Protein AF-A0AAW0ENS8-F1 (afdb_monomer_lite)

Organism: NCBI:txid1808958

Secondary structure (DSSP, 8-state):
----PPP-------PPP------------PPPPS-SEE-TT-TT-B---HHHHTT--GGGS-TTB--EEEETTSS-HHHHHHHHHHHHHHHHTPPPBS--TTS-EEEEEEEEEEHHHHHHHHHHS--TT-PSSPP--SS-HHHHHHHHHHHHHHHHHHSTTSPBPSEEEEEEEEEEEEEEEE---TTT-EEEEEEEEEES-EEEEEE-TTSTT-EEEEEE-TT-EEEEEHHHHHT-EEEES-SSS-HHHHHHHTT----TTPEEEETTEEEEEE---EEEEEEEEPPHHHHHHHHHHHT--

Structure (mmCIF, N/CA/C/O backbone):
data_AF-A0AAW0ENS8-F1
#
_entry.id   AF-A0AAW0ENS8-F1
#
loop_
_atom_site.group_PDB
_atom_site.id
_atom_site.type_symbol
_atom_site.label_atom_id
_atom_site.label_alt_id
_atom_site.label_comp_id
_atom_site.label_asym_id
_atom_site.label_entity_id
_atom_site.label_seq_id
_atom_site.pdbx_PDB_ins_code
_atom_site.Cartn_x
_atom_site.Cartn_y
_atom_site.Cartn_z
_atom_site.occupancy
_atom_site.B_iso_or_equiv
_atom_site.auth_seq_id
_atom_site.auth_comp_id
_atom_site.auth_asym_id
_atom_site.auth_atom_id
_atom_site.pdbx_PDB_model_num
ATOM 1 N N . MET A 1 1 ? 1.071 -83.004 -35.271 1.00 40.97 1 MET A N 1
ATOM 2 C CA . MET A 1 1 ? 1.654 -81.752 -34.745 1.00 40.97 1 MET A CA 1
ATOM 3 C C . MET A 1 1 ? 0.804 -80.582 -35.218 1.00 40.97 1 MET A C 1
ATOM 5 O O . MET A 1 1 ? 0.681 -80.384 -36.413 1.00 40.97 1 MET A O 1
ATOM 9 N N . ARG A 1 2 ? 0.169 -79.923 -34.240 1.00 38.38 2 ARG A N 1
ATOM 10 C CA . ARG A 1 2 ? -0.423 -78.570 -34.176 1.00 38.38 2 ARG A CA 1
ATOM 11 C C . ARG A 1 2 ? -1.115 -77.963 -35.410 1.00 38.38 2 ARG A C 1
ATOM 13 O O . ARG A 1 2 ? -0.481 -77.456 -36.325 1.00 38.38 2 ARG A O 1
ATOM 20 N N . ALA A 1 3 ? -2.440 -77.890 -35.281 1.00 36.16 3 ALA A N 1
ATOM 21 C CA . ALA A 1 3 ? -3.321 -76.914 -35.907 1.00 36.16 3 ALA A CA 1
ATOM 22 C C . ALA A 1 3 ? -3.112 -75.502 -35.322 1.00 36.16 3 ALA A C 1
ATOM 24 O O . ALA A 1 3 ? -2.862 -75.361 -34.124 1.00 36.16 3 ALA A O 1
ATOM 25 N N . LEU A 1 4 ? -3.291 -74.476 -36.156 1.00 40.16 4 LEU A N 1
ATOM 26 C CA . LEU A 1 4 ? -3.505 -73.079 -35.765 1.00 40.16 4 LEU A CA 1
ATOM 27 C C . LEU A 1 4 ? -4.509 -72.450 -36.748 1.00 40.16 4 LEU A C 1
ATOM 29 O O . LEU A 1 4 ? -4.218 -72.409 -37.945 1.00 40.16 4 LEU A O 1
ATOM 33 N N . PRO A 1 5 ? -5.665 -71.943 -36.286 1.00 45.84 5 PRO A N 1
ATOM 34 C CA . PRO A 1 5 ? -6.522 -71.070 -37.072 1.00 45.84 5 PRO A CA 1
ATOM 35 C C . PRO A 1 5 ? -6.198 -69.588 -36.823 1.00 45.84 5 PRO A C 1
ATOM 37 O O . PRO A 1 5 ? -5.863 -69.171 -35.715 1.00 45.84 5 PRO A O 1
ATOM 40 N N . ARG A 1 6 ? -6.329 -68.794 -37.892 1.00 37.34 6 ARG A N 1
ATOM 41 C CA . ARG A 1 6 ? -6.254 -67.325 -37.922 1.00 37.34 6 ARG A CA 1
ATOM 42 C C . ARG A 1 6 ? -7.289 -66.703 -36.971 1.00 37.34 6 ARG A C 1
ATOM 44 O O . ARG A 1 6 ? -8.486 -66.837 -37.206 1.00 37.34 6 ARG A O 1
ATOM 51 N N . LEU A 1 7 ? -6.821 -65.964 -35.964 1.00 37.59 7 LEU A N 1
ATOM 52 C CA . LEU A 1 7 ? -7.627 -65.015 -35.193 1.00 37.59 7 LEU A CA 1
ATOM 53 C C . LEU A 1 7 ? -7.590 -63.642 -35.889 1.00 37.59 7 LEU A C 1
ATOM 55 O O . LEU A 1 7 ? -6.518 -63.061 -36.056 1.00 37.59 7 LEU A O 1
ATOM 59 N N . LEU A 1 8 ? -8.755 -63.124 -36.281 1.00 36.84 8 LEU A N 1
ATOM 60 C CA . LEU A 1 8 ? -8.950 -61.711 -36.612 1.00 36.84 8 LEU A CA 1
ATOM 61 C C . LEU A 1 8 ? -9.011 -60.912 -35.302 1.00 36.84 8 LEU A C 1
ATOM 63 O O . LEU A 1 8 ? -9.965 -61.052 -34.539 1.00 36.84 8 LEU A O 1
ATOM 67 N N . LEU A 1 9 ? -8.005 -60.074 -35.040 1.00 37.03 9 LEU A N 1
ATOM 68 C CA . LEU A 1 9 ? -8.080 -59.056 -33.993 1.00 37.03 9 LEU A CA 1
ATOM 69 C C . LEU A 1 9 ? -8.832 -57.828 -34.521 1.00 37.03 9 LEU A C 1
ATOM 71 O O . LEU A 1 9 ? -8.349 -57.106 -35.389 1.00 37.03 9 LEU A O 1
ATOM 75 N N . SER A 1 10 ? -10.012 -57.602 -33.948 1.00 34.44 10 SER A N 1
ATOM 76 C CA . SER A 1 10 ? -10.709 -56.318 -33.923 1.00 34.44 10 SER A CA 1
ATOM 77 C C . SER A 1 10 ? -9.976 -55.387 -32.953 1.00 34.44 10 SER A C 1
ATOM 79 O O . SER A 1 10 ? -9.932 -55.640 -31.749 1.00 34.44 10 SER A O 1
ATOM 81 N N . THR A 1 11 ? -9.371 -54.318 -33.466 1.00 37.16 11 THR A N 1
ATOM 82 C CA . THR A 1 11 ? -8.815 -53.233 -32.655 1.00 37.16 11 THR A CA 1
ATOM 83 C C . THR A 1 11 ? -9.912 -52.210 -32.364 1.00 37.16 11 THR A C 1
ATOM 85 O O . THR A 1 11 ? -10.339 -51.447 -33.226 1.00 37.16 11 THR A O 1
ATOM 88 N N . GLN A 1 12 ? -10.384 -52.197 -31.117 1.00 34.81 12 GLN A N 1
ATOM 89 C CA . GLN A 1 12 ? -11.202 -51.114 -30.578 1.00 34.81 12 GLN A CA 1
ATOM 90 C C . GLN A 1 12 ? -10.326 -49.868 -30.370 1.00 34.81 12 GLN A C 1
ATOM 92 O O . GLN A 1 12 ? -9.439 -49.857 -29.517 1.00 34.81 12 GLN A O 1
ATOM 97 N N . HIS A 1 13 ? -10.593 -48.798 -31.118 1.00 33.22 13 HIS A N 1
ATOM 98 C CA . HIS A 1 13 ? -10.150 -47.446 -30.779 1.00 33.22 13 HIS A CA 1
ATOM 99 C C . HIS A 1 13 ? -11.155 -46.818 -29.803 1.00 33.22 13 HIS A C 1
ATOM 101 O O . HIS A 1 13 ? -12.246 -46.410 -30.194 1.00 33.22 13 HIS A O 1
ATOM 107 N N . ARG A 1 14 ? -10.786 -46.733 -28.519 1.00 34.34 14 ARG A N 1
ATOM 108 C CA . ARG A 1 14 ? -11.413 -45.825 -27.547 1.00 34.34 14 ARG A CA 1
ATOM 109 C C . ARG A 1 14 ? -10.702 -44.473 -27.629 1.00 34.34 14 ARG A C 1
ATOM 111 O O . ARG A 1 14 ? -9.598 -44.334 -27.112 1.00 34.34 14 ARG A O 1
ATOM 118 N N . GLY A 1 15 ? -11.326 -43.497 -28.284 1.00 32.50 15 GLY A N 1
ATOM 119 C CA . GLY A 1 15 ? -10.975 -42.083 -28.127 1.00 32.50 15 GLY A CA 1
ATOM 120 C C . GLY A 1 15 ? -11.568 -41.524 -26.824 1.00 32.50 15 GLY A C 1
ATOM 121 O O . GLY A 1 15 ? -12.624 -42.000 -26.397 1.00 32.50 15 GLY A O 1
ATOM 122 N N . PRO A 1 16 ? -10.922 -40.549 -26.159 1.00 35.59 16 PRO A N 1
ATOM 123 C CA . PRO A 1 16 ? -11.484 -39.922 -24.972 1.00 35.59 16 PRO A CA 1
ATOM 124 C C . PRO A 1 16 ? -12.584 -38.929 -25.369 1.00 35.59 16 PRO A C 1
ATOM 126 O O . PRO A 1 16 ? -12.395 -38.068 -26.227 1.00 35.59 16 PRO A O 1
ATOM 129 N N . ALA A 1 17 ? -13.745 -39.068 -24.731 1.00 32.84 17 ALA A N 1
ATOM 130 C CA . ALA A 1 17 ? -14.869 -38.155 -24.855 1.00 32.84 17 ALA A CA 1
ATOM 131 C C . ALA A 1 17 ? -14.531 -36.812 -24.187 1.00 32.84 17 ALA A C 1
ATOM 133 O O . ALA A 1 17 ? -14.305 -36.747 -22.979 1.00 32.84 17 ALA A O 1
ATOM 134 N N . ALA A 1 18 ? -14.507 -35.744 -24.982 1.00 31.62 18 ALA A N 1
ATOM 135 C CA . ALA A 1 18 ? -14.444 -34.375 -24.495 1.00 31.62 18 ALA A CA 1
ATOM 136 C C . ALA A 1 18 ? -15.814 -33.988 -23.917 1.00 31.62 18 ALA A C 1
ATOM 138 O O . ALA A 1 18 ? -16.780 -33.791 -24.652 1.00 31.62 18 ALA A O 1
ATOM 139 N N . ALA A 1 19 ? -15.903 -33.907 -22.591 1.00 33.12 19 ALA A N 1
ATOM 140 C CA . ALA A 1 19 ? -17.040 -33.318 -21.901 1.00 33.12 19 ALA A CA 1
ATOM 141 C C . ALA A 1 19 ? -16.857 -31.794 -21.865 1.00 33.12 19 ALA A C 1
ATOM 143 O O . ALA A 1 19 ? -16.129 -31.253 -21.035 1.00 33.12 19 ALA A O 1
ATOM 144 N N . THR A 1 20 ? -17.505 -31.097 -22.794 1.00 31.09 20 THR A N 1
ATOM 145 C CA . THR A 1 20 ? -17.651 -29.638 -22.787 1.00 31.09 20 THR A CA 1
ATOM 146 C C . THR A 1 20 ? -18.602 -29.236 -21.660 1.00 31.09 20 THR A C 1
ATOM 148 O O . THR A 1 20 ? -19.819 -29.231 -21.827 1.00 31.09 20 THR A O 1
ATOM 151 N N . ALA A 1 21 ? -18.047 -28.916 -20.491 1.00 32.56 21 ALA A N 1
ATOM 152 C CA . ALA A 1 21 ? -18.776 -28.256 -19.417 1.00 32.56 21 ALA A CA 1
ATOM 153 C C . ALA A 1 21 ? -18.889 -26.760 -19.741 1.00 32.56 21 ALA A C 1
ATOM 155 O O . ALA A 1 21 ? -17.929 -25.998 -19.629 1.00 32.56 21 ALA A O 1
ATOM 156 N N . THR A 1 22 ? -20.070 -26.345 -20.185 1.00 31.39 22 THR A N 1
ATOM 157 C CA . THR A 1 22 ? -20.433 -24.944 -20.397 1.00 31.39 22 THR A CA 1
ATOM 158 C C . THR A 1 22 ? -20.660 -24.295 -19.030 1.00 31.39 22 THR A C 1
ATOM 160 O O . THR A 1 22 ? -21.750 -24.360 -18.469 1.00 31.39 22 THR A O 1
ATOM 163 N N . ALA A 1 23 ? -19.614 -23.705 -18.452 1.00 31.28 23 ALA A N 1
ATOM 164 C CA . ALA A 1 23 ? -19.742 -22.877 -17.259 1.00 31.28 23 ALA A CA 1
ATOM 165 C C . ALA A 1 23 ? -20.267 -21.494 -17.671 1.00 31.28 23 ALA A C 1
ATOM 167 O O . ALA A 1 23 ? -19.518 -20.629 -18.123 1.00 31.28 23 ALA A O 1
ATOM 168 N N . THR A 1 24 ? -21.574 -21.286 -17.536 1.00 29.62 24 THR A N 1
ATOM 169 C CA . THR A 1 24 ? -22.184 -19.955 -17.562 1.00 29.62 24 THR A CA 1
ATOM 170 C C . THR A 1 24 ? -21.714 -19.176 -16.336 1.00 29.62 24 THR A C 1
ATOM 172 O O . THR A 1 24 ? -22.259 -19.326 -15.244 1.00 29.62 24 THR A O 1
ATOM 175 N N . ALA A 1 25 ? -20.674 -18.363 -16.512 1.00 31.80 25 ALA A N 1
ATOM 176 C CA . ALA A 1 25 ? -20.250 -17.376 -15.533 1.00 31.80 25 ALA A CA 1
ATOM 177 C C . ALA A 1 25 ? -21.250 -16.212 -15.538 1.00 31.80 25 ALA A C 1
ATOM 179 O O . ALA A 1 25 ? -21.204 -15.331 -16.394 1.00 31.80 25 ALA A O 1
ATOM 180 N N . THR A 1 26 ? -22.175 -16.209 -14.583 1.00 29.62 26 THR A N 1
ATOM 181 C CA . THR A 1 26 ? -22.978 -15.029 -14.262 1.00 29.62 26 THR A CA 1
ATOM 182 C C . THR A 1 26 ? -22.041 -13.988 -13.652 1.00 29.62 26 THR A C 1
ATOM 184 O O . THR A 1 26 ? -21.631 -14.094 -12.495 1.00 29.62 26 THR A O 1
ATOM 187 N N . ALA A 1 27 ? -21.637 -13.006 -14.457 1.00 34.81 27 ALA A N 1
ATOM 188 C CA . ALA A 1 27 ? -20.873 -11.859 -13.995 1.00 34.81 27 ALA A CA 1
ATOM 189 C C . ALA A 1 27 ? -21.746 -11.051 -13.025 1.00 34.81 27 ALA A C 1
ATOM 191 O O . ALA A 1 27 ? -22.725 -10.426 -13.427 1.00 34.81 27 ALA A O 1
ATOM 192 N N . ALA A 1 28 ? -21.408 -11.087 -11.736 1.00 38.19 28 ALA A N 1
ATOM 193 C CA . ALA A 1 28 ? -21.955 -10.151 -10.769 1.00 38.19 28 ALA A CA 1
ATOM 194 C C . ALA A 1 28 ? -21.437 -8.752 -11.133 1.00 38.19 28 ALA A C 1
ATOM 196 O O . ALA A 1 28 ? -20.275 -8.425 -10.897 1.00 38.19 28 ALA A O 1
ATOM 197 N N . THR A 1 29 ? -22.294 -7.943 -11.751 1.00 42.56 29 THR A N 1
ATOM 198 C CA . THR A 1 29 ? -22.069 -6.522 -12.033 1.00 42.56 29 THR A CA 1
ATOM 199 C C . THR A 1 29 ? -22.148 -5.726 -10.732 1.00 42.56 29 THR A C 1
ATOM 201 O O . THR A 1 29 ? -23.141 -5.057 -10.456 1.00 42.56 29 THR A O 1
ATOM 204 N N . GLY A 1 30 ? -21.122 -5.842 -9.890 1.00 49.16 30 GLY A N 1
ATOM 205 C CA . GLY A 1 30 ? -20.892 -4.901 -8.799 1.00 49.16 30 GLY A CA 1
ATOM 206 C C . GLY A 1 30 ? -20.217 -3.654 -9.361 1.00 49.16 30 GLY A C 1
ATOM 207 O O . GLY A 1 30 ? -19.157 -3.760 -9.971 1.00 49.16 30 GLY A O 1
ATOM 208 N N . ALA A 1 31 ? -20.820 -2.479 -9.189 1.00 58.06 31 ALA A N 1
ATOM 209 C CA . ALA A 1 31 ? -20.127 -1.224 -9.465 1.00 58.06 31 ALA A CA 1
ATOM 210 C C . ALA A 1 31 ? -18.970 -1.043 -8.464 1.00 58.06 31 ALA A C 1
ATOM 212 O O . ALA A 1 31 ? -19.084 -1.448 -7.305 1.00 58.06 31 ALA A O 1
ATOM 213 N N . SER A 1 32 ? -17.860 -0.440 -8.897 1.00 60.72 32 SER A N 1
ATOM 214 C CA . SER A 1 32 ? -16.794 -0.032 -7.973 1.00 60.72 32 SER A CA 1
ATOM 215 C C . SER A 1 32 ? -17.354 0.935 -6.918 1.00 60.72 32 SER A C 1
ATOM 217 O O . SER A 1 32 ? -18.160 1.803 -7.268 1.00 60.72 32 SER A O 1
ATOM 219 N N . PRO A 1 33 ? -16.967 0.803 -5.636 1.00 61.56 33 PRO A N 1
ATOM 220 C CA . PRO A 1 33 ? -17.513 1.647 -4.579 1.00 61.56 33 PRO A CA 1
ATOM 221 C C . PRO A 1 33 ? -17.106 3.117 -4.771 1.00 61.56 33 PRO A C 1
ATOM 223 O O . PRO A 1 33 ? -15.987 3.409 -5.187 1.00 61.56 33 PRO A O 1
ATOM 226 N N . LEU A 1 34 ? -18.025 4.042 -4.457 1.00 67.19 34 LEU A N 1
ATOM 227 C CA . LEU A 1 34 ? -17.828 5.495 -4.612 1.00 67.19 34 LEU A CA 1
ATOM 228 C C . LEU A 1 34 ? -16.724 6.049 -3.694 1.00 67.19 34 LEU A C 1
ATOM 230 O O . LEU A 1 34 ? -16.043 7.002 -4.058 1.00 67.19 34 LEU A O 1
ATOM 234 N N . SER A 1 35 ? -16.548 5.440 -2.517 1.00 87.06 35 SER A N 1
ATOM 235 C CA . SER A 1 35 ? -15.427 5.673 -1.604 1.00 87.06 35 SER A CA 1
ATOM 236 C C . SER A 1 35 ? -14.657 4.370 -1.429 1.00 87.06 35 SER A C 1
ATOM 238 O O . SER A 1 35 ? -15.260 3.324 -1.196 1.00 87.06 35 SER A O 1
ATOM 240 N N . LEU A 1 36 ? -13.328 4.433 -1.495 1.00 95.56 36 LEU A N 1
ATOM 241 C CA . LEU A 1 36 ? -12.453 3.297 -1.191 1.00 95.56 36 LEU A CA 1
ATOM 242 C C . LEU A 1 36 ? -12.048 3.242 0.294 1.00 95.56 36 LEU A C 1
ATOM 244 O O . LEU A 1 36 ? -11.186 2.451 0.668 1.00 95.56 36 LEU A O 1
ATOM 248 N N . LEU A 1 37 ? -12.671 4.055 1.150 1.00 96.62 37 LEU A N 1
ATOM 249 C CA . LEU A 1 37 ? -12.531 3.997 2.603 1.00 96.62 37 LEU A CA 1
ATOM 250 C C . LEU A 1 37 ? -13.915 3.936 3.261 1.00 96.62 37 LEU A C 1
ATOM 252 O O . LEU A 1 37 ? -14.793 4.743 2.945 1.00 96.62 37 LEU A O 1
ATOM 256 N N . SER A 1 38 ? -14.104 2.980 4.169 1.00 97.06 38 SER A N 1
ATOM 257 C CA . SER A 1 38 ? -15.327 2.803 4.949 1.00 97.06 38 SER A CA 1
ATOM 258 C C . SER A 1 38 ? -15.072 3.069 6.428 1.00 97.06 38 SER A C 1
ATOM 260 O O . SER A 1 38 ? -14.291 2.379 7.083 1.00 97.06 38 SER A O 1
ATOM 262 N N . MET A 1 39 ? -15.810 4.047 6.953 1.00 96.69 39 MET A N 1
ATOM 263 C CA . MET A 1 39 ? -15.902 4.363 8.382 1.00 96.69 39 MET A CA 1
ATOM 264 C C . MET A 1 39 ? -17.074 3.639 9.065 1.00 96.69 39 MET A C 1
ATOM 266 O O . MET A 1 39 ? -17.337 3.875 10.240 1.00 96.69 39 MET A O 1
ATOM 270 N N . ARG A 1 40 ? -17.802 2.759 8.353 1.00 95.56 40 ARG A N 1
ATOM 271 C CA . ARG A 1 40 ? -19.025 2.103 8.859 1.00 95.56 40 ARG A CA 1
ATOM 272 C C . ARG A 1 40 ? -18.794 1.371 10.181 1.00 95.56 40 ARG A C 1
ATOM 274 O O . ARG A 1 40 ? -19.673 1.358 11.037 1.00 95.56 40 ARG A O 1
ATOM 281 N N . GLY A 1 41 ? -17.628 0.748 10.325 1.00 95.88 41 GLY A N 1
ATOM 282 C CA . GLY A 1 41 ? -17.236 0.004 11.516 1.00 95.88 41 GLY A CA 1
ATOM 283 C C . GLY A 1 41 ? -16.598 0.845 12.622 1.00 95.88 41 GLY A C 1
ATOM 284 O O . GLY A 1 41 ? -16.184 0.251 13.609 1.00 95.88 41 GLY A O 1
ATOM 285 N N . ALA A 1 42 ? -16.482 2.170 12.476 1.00 97.06 42 ALA A N 1
ATOM 286 C CA . ALA A 1 42 ? -15.753 3.030 13.412 1.00 97.06 42 ALA A CA 1
ATOM 287 C C . ALA A 1 42 ? -16.483 4.361 13.701 1.00 97.06 42 ALA A C 1
ATOM 289 O O . ALA A 1 42 ? -15.992 5.431 13.329 1.00 97.06 42 ALA A O 1
ATOM 290 N N . PRO A 1 43 ? -17.673 4.323 14.335 1.00 97.19 43 PRO A N 1
ATOM 291 C CA . PRO A 1 43 ? -18.496 5.509 14.581 1.00 97.19 43 PRO A CA 1
ATOM 292 C C . PRO A 1 43 ? -17.864 6.541 15.529 1.00 97.19 43 PRO A C 1
ATOM 294 O O . PRO A 1 43 ? -18.272 7.701 15.502 1.00 97.19 43 PRO A O 1
ATOM 297 N N . SER A 1 44 ? -16.890 6.157 16.361 1.00 97.56 44 SER A N 1
ATOM 298 C CA . SER A 1 44 ? -16.200 7.089 17.268 1.00 97.56 44 SER A CA 1
ATOM 299 C C . SER A 1 44 ? -15.040 7.824 16.591 1.00 97.56 44 SER A C 1
ATOM 301 O O . SER A 1 44 ? -14.453 8.752 17.162 1.00 97.56 44 SER A O 1
ATOM 303 N N . CYS A 1 45 ? -14.694 7.408 15.375 1.00 97.31 45 CYS A N 1
ATOM 304 C CA . CYS A 1 45 ? -13.530 7.867 14.642 1.00 97.31 45 CYS A CA 1
ATOM 305 C C . CYS A 1 45 ? -13.920 8.788 13.486 1.00 97.31 45 CYS A C 1
ATOM 307 O O . CYS A 1 45 ? -15.017 8.721 12.936 1.00 97.31 45 CYS A O 1
ATOM 309 N N . VAL A 1 46 ? -12.992 9.660 13.098 1.00 96.88 46 VAL A N 1
ATOM 310 C CA . VAL A 1 46 ? -13.198 10.637 12.025 1.00 96.88 46 VAL A CA 1
ATOM 311 C C . VAL A 1 46 ? -12.042 10.541 11.044 1.00 96.88 46 VAL A C 1
ATOM 313 O O . VAL A 1 46 ? -10.882 10.568 11.448 1.00 96.88 46 VAL A O 1
ATOM 316 N N . GLN A 1 47 ? -12.347 10.466 9.751 1.00 97.06 47 GLN A N 1
ATOM 317 C CA . GLN A 1 47 ? -11.350 10.687 8.710 1.00 97.06 47 GLN A CA 1
ATOM 318 C C . GLN A 1 47 ? -11.263 12.199 8.436 1.00 97.06 47 GLN A C 1
ATOM 320 O O . GLN A 1 47 ? -12.223 12.766 7.910 1.00 97.06 47 GLN A O 1
ATOM 325 N N . PRO A 1 48 ? -10.162 12.881 8.797 1.00 97.12 48 PRO A N 1
ATOM 326 C CA . PRO A 1 48 ? -9.990 14.288 8.457 1.00 97.12 48 PRO A CA 1
ATOM 327 C C . PRO A 1 48 ? -9.666 14.451 6.961 1.00 97.12 48 PRO A C 1
ATOM 329 O O . PRO A 1 48 ? -9.031 13.557 6.383 1.00 97.12 48 PRO A O 1
ATOM 332 N N . PRO A 1 49 ? -10.005 15.598 6.339 1.00 96.38 49 PRO A N 1
ATOM 333 C CA . PRO A 1 49 ? -9.465 15.974 5.033 1.00 96.38 49 PRO A CA 1
ATOM 334 C C . PRO A 1 49 ? -7.933 15.862 5.004 1.00 96.38 49 PRO A C 1
ATOM 336 O O . PRO A 1 49 ? -7.259 16.045 6.023 1.00 96.38 49 PRO A O 1
ATOM 339 N N . ALA A 1 50 ? -7.360 15.525 3.848 1.00 95.81 50 ALA A N 1
ATOM 340 C CA . ALA A 1 50 ? -5.923 15.269 3.743 1.00 95.81 50 ALA A CA 1
ATOM 341 C C . ALA A 1 50 ? -5.098 16.526 4.063 1.00 95.81 50 ALA A C 1
ATOM 343 O O . ALA A 1 50 ? -4.105 16.452 4.784 1.00 95.81 50 ALA A O 1
ATOM 344 N N . GLU A 1 51 ? -5.541 17.687 3.590 1.00 95.75 51 GLU A N 1
ATOM 345 C CA . GLU A 1 51 ? -4.943 19.000 3.833 1.00 95.75 51 GLU A CA 1
ATOM 346 C C . GLU A 1 51 ? -4.850 19.365 5.323 1.00 95.75 51 GLU A C 1
ATOM 348 O O . GLU A 1 51 ? -3.906 20.043 5.737 1.00 95.75 51 GLU A O 1
ATOM 353 N N . ASP A 1 52 ? -5.774 18.858 6.141 1.00 96.19 52 ASP A N 1
ATOM 354 C CA . ASP A 1 52 ? -5.793 19.098 7.582 1.00 96.19 52 ASP A CA 1
ATOM 355 C C . ASP A 1 52 ? -4.817 18.188 8.333 1.00 96.19 52 ASP A C 1
ATOM 357 O O . ASP A 1 52 ? -4.325 18.557 9.403 1.00 96.19 52 ASP A O 1
ATOM 361 N N . ALA A 1 53 ? -4.506 17.015 7.775 1.00 95.56 53 ALA A N 1
ATOM 362 C CA . ALA A 1 53 ? -3.611 16.026 8.369 1.00 95.56 53 ALA A CA 1
ATOM 363 C C . ALA A 1 53 ? -2.150 16.169 7.909 1.00 95.56 53 ALA A C 1
ATOM 365 O O . ALA A 1 53 ? -1.223 15.918 8.688 1.00 95.56 53 ALA A O 1
ATOM 366 N N . ILE A 1 54 ? -1.922 16.558 6.652 1.00 96.81 54 ILE A N 1
ATOM 367 C CA . ILE A 1 54 ? -0.588 16.589 6.045 1.00 96.81 54 ILE A CA 1
ATOM 368 C C . ILE A 1 54 ? 0.333 17.562 6.795 1.00 96.81 54 ILE A C 1
ATOM 370 O O . ILE A 1 54 ? 0.019 18.724 7.052 1.00 96.81 54 ILE A O 1
ATOM 374 N N . GLY A 1 55 ? 1.522 17.069 7.152 1.00 92.88 55 GLY A N 1
ATOM 375 C CA . GLY A 1 55 ? 2.567 17.858 7.810 1.00 92.88 55 GLY A CA 1
ATOM 376 C C . GLY A 1 55 ? 2.288 18.233 9.271 1.00 92.88 55 GLY A C 1
ATOM 377 O O . GLY A 1 55 ? 3.099 18.957 9.859 1.00 92.88 55 GLY A O 1
ATOM 378 N N . LYS A 1 56 ? 1.185 17.757 9.866 1.00 93.69 56 LYS A N 1
ATOM 379 C CA . LYS A 1 56 ? 0.899 17.934 11.294 1.00 93.69 56 LYS A CA 1
ATOM 380 C C . LYS A 1 56 ? 1.724 16.971 12.144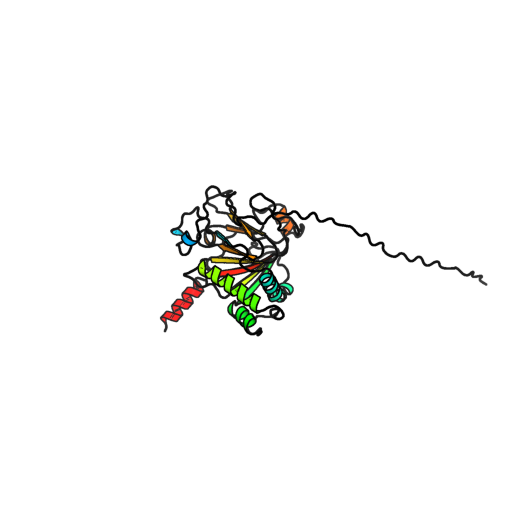 1.00 93.69 56 LYS A C 1
ATOM 382 O O . LYS A 1 56 ? 2.038 15.855 11.735 1.00 93.69 56 LYS A O 1
ATOM 387 N N . ASP A 1 57 ? 2.057 17.414 13.353 1.00 91.12 57 ASP A N 1
ATOM 388 C CA . ASP A 1 57 ? 2.633 16.535 14.369 1.00 91.12 57 ASP A CA 1
ATOM 389 C C . ASP A 1 57 ? 1.564 15.548 14.857 1.00 91.12 57 ASP A C 1
ATOM 391 O O . ASP A 1 57 ? 0.439 15.953 15.155 1.00 91.12 57 ASP A O 1
ATOM 395 N N . VAL A 1 58 ? 1.919 14.265 14.969 1.00 91.56 58 VAL A N 1
ATOM 396 C CA . VAL A 1 58 ? 1.009 13.200 15.423 1.00 91.56 58 VAL A CA 1
ATOM 397 C C . VAL A 1 58 ? 0.355 13.573 16.754 1.00 91.56 58 VAL A C 1
ATOM 399 O O . VAL A 1 58 ? -0.862 13.479 16.889 1.00 91.56 58 VAL A O 1
ATOM 402 N N . LYS A 1 59 ? 1.126 14.093 17.716 1.00 91.06 59 LYS A N 1
ATOM 403 C CA . LYS A 1 59 ? 0.632 14.464 19.050 1.00 91.06 59 LYS A CA 1
ATOM 404 C C . LYS A 1 59 ? -0.287 15.684 19.030 1.00 91.06 59 LYS A C 1
ATOM 406 O O . LYS A 1 59 ? -1.069 15.853 19.959 1.00 91.06 59 LYS A O 1
ATOM 411 N N . ALA A 1 60 ? -0.194 16.518 17.996 1.00 92.00 60 ALA A N 1
ATOM 412 C CA . ALA A 1 60 ? -1.036 17.700 17.822 1.00 92.00 60 ALA A CA 1
ATOM 413 C C . ALA A 1 60 ? -2.369 17.396 17.115 1.00 92.00 60 ALA A C 1
ATOM 415 O O . ALA A 1 60 ? -3.237 18.264 17.060 1.00 92.00 60 ALA A O 1
ATOM 416 N N . THR A 1 61 ? -2.541 16.188 16.572 1.00 94.56 61 THR A N 1
ATOM 417 C CA . THR A 1 61 ? -3.803 15.752 15.952 1.00 94.56 61 THR A CA 1
ATOM 418 C C . THR A 1 61 ? -4.695 15.020 16.962 1.00 94.56 61 THR A C 1
ATOM 420 O O . THR A 1 61 ? -4.160 14.348 17.848 1.00 94.56 61 THR A O 1
ATOM 423 N N . PRO A 1 62 ? -6.035 15.108 16.869 1.00 95.81 62 PRO A N 1
ATOM 424 C CA . PRO A 1 62 ? -6.949 14.328 17.707 1.00 95.81 62 PRO A CA 1
ATOM 425 C C . PRO A 1 62 ? -6.682 12.815 17.653 1.00 95.81 62 PRO A C 1
ATOM 427 O O . PRO A 1 62 ? -6.308 12.278 16.614 1.00 95.81 62 PRO A O 1
ATOM 430 N N . ALA A 1 63 ? -6.876 12.115 18.775 1.00 93.56 63 ALA A N 1
ATOM 431 C CA . ALA A 1 63 ? -6.605 10.674 18.873 1.00 93.56 63 ALA A CA 1
ATOM 432 C C . ALA A 1 63 ? -7.575 9.815 18.042 1.00 93.56 63 ALA A C 1
ATOM 434 O O . ALA A 1 63 ? -7.196 8.757 17.554 1.00 93.56 63 ALA A O 1
ATOM 435 N N . ASN A 1 64 ? -8.800 10.301 17.831 1.00 95.50 64 ASN A N 1
ATOM 436 C CA . ASN A 1 64 ? -9.819 9.624 17.030 1.00 95.50 64 ASN A CA 1
ATOM 437 C C . ASN A 1 64 ? -9.691 9.897 15.521 1.00 95.50 64 ASN A C 1
ATOM 439 O O . ASN A 1 64 ? -10.585 9.536 14.754 1.00 95.50 64 ASN A O 1
ATOM 443 N N . TRP A 1 65 ? -8.622 10.572 15.086 1.00 97.25 65 TRP A N 1
ATOM 444 C CA . TRP A 1 65 ? -8.372 10.793 13.669 1.00 97.25 65 TRP A CA 1
ATOM 445 C C . TRP A 1 65 ? -7.799 9.553 12.998 1.00 97.25 65 TRP A C 1
ATOM 447 O O . TRP A 1 65 ? -6.794 8.985 13.429 1.00 97.25 65 TRP A O 1
ATOM 457 N N . VAL A 1 66 ? -8.394 9.215 11.859 1.00 97.81 66 VAL A N 1
ATOM 458 C CA . VAL A 1 66 ? -7.933 8.165 10.958 1.00 97.81 66 VAL A CA 1
ATOM 459 C C . VAL A 1 66 ? -7.307 8.836 9.746 1.00 97.81 66 VAL A C 1
ATOM 461 O O . VAL A 1 66 ? -7.960 9.105 8.742 1.00 97.81 66 VAL A O 1
ATOM 464 N N . THR A 1 67 ? -6.019 9.150 9.847 1.00 97.94 67 THR A N 1
ATOM 465 C CA . THR A 1 67 ? -5.240 9.817 8.791 1.00 97.94 67 THR A CA 1
ATOM 466 C C . THR A 1 67 ? -4.784 8.829 7.709 1.00 97.94 67 THR A C 1
ATOM 468 O O . THR A 1 67 ? -3.591 8.695 7.418 1.00 97.94 67 THR A O 1
ATOM 471 N N . ALA A 1 68 ? -5.756 8.105 7.152 1.00 98.31 68 ALA A N 1
ATOM 472 C CA . ALA A 1 68 ? -5.597 7.119 6.094 1.00 98.31 68 ALA A CA 1
ATOM 473 C C . ALA A 1 68 ? -6.435 7.502 4.871 1.00 98.31 68 ALA A C 1
ATOM 475 O O . ALA A 1 68 ? -7.553 8.003 5.002 1.00 98.31 68 ALA A O 1
ATOM 476 N N . TYR A 1 69 ? -5.895 7.264 3.678 1.00 98.19 69 TYR A N 1
ATOM 477 C CA . TYR A 1 69 ? -6.495 7.701 2.419 1.00 98.19 69 TYR A CA 1
ATOM 478 C C . TYR A 1 69 ? -6.315 6.644 1.336 1.00 98.19 69 TYR A C 1
ATOM 480 O O . TYR A 1 69 ? -5.329 5.907 1.339 1.00 98.19 69 TYR A O 1
ATOM 488 N N . VAL A 1 70 ? -7.254 6.591 0.391 1.00 98.12 70 VAL A N 1
ATOM 489 C CA . VAL A 1 70 ? -7.148 5.750 -0.804 1.00 98.12 70 VAL A CA 1
ATOM 490 C C . VAL A 1 70 ? -7.525 6.577 -2.022 1.00 98.12 70 VAL A C 1
ATOM 492 O O . VAL A 1 70 ? -8.644 7.075 -2.123 1.00 98.12 70 VAL A O 1
ATOM 495 N N . LEU A 1 71 ? -6.580 6.712 -2.944 1.00 97.75 71 LEU A N 1
ATOM 496 C CA . LEU A 1 71 ? -6.747 7.427 -4.202 1.00 97.75 71 LEU A CA 1
ATOM 497 C C . LEU A 1 71 ? -7.027 6.387 -5.297 1.00 97.75 71 LEU A C 1
ATOM 499 O O . LEU A 1 71 ? -6.151 5.558 -5.557 1.00 97.75 71 LEU A O 1
ATOM 503 N N . PRO A 1 72 ? -8.226 6.354 -5.901 1.00 96.81 72 PRO A N 1
ATOM 504 C CA . PRO A 1 72 ? -8.549 5.395 -6.954 1.00 96.81 72 PRO A CA 1
ATOM 505 C C . PRO A 1 72 ? -7.838 5.745 -8.266 1.00 96.81 72 PRO A C 1
ATOM 507 O O . PRO A 1 72 ? -7.613 6.920 -8.543 1.00 96.81 72 PRO A O 1
ATOM 510 N N . GLU A 1 73 ? -7.548 4.729 -9.087 1.00 96.12 73 GLU A N 1
ATOM 511 C CA . GLU A 1 73 ? -7.156 4.895 -10.500 1.00 96.12 73 GLU A CA 1
ATOM 512 C C . GLU A 1 73 ? -6.011 5.909 -10.725 1.00 96.12 73 GLU A C 1
ATOM 514 O O . GLU A 1 73 ? -6.037 6.720 -11.650 1.00 96.12 73 GLU A O 1
ATOM 519 N N . VAL A 1 74 ? -4.979 5.880 -9.870 1.00 98.25 74 VAL A N 1
ATOM 520 C CA . VAL A 1 74 ? -3.818 6.788 -9.989 1.00 98.25 74 VAL A CA 1
ATOM 521 C C . VAL A 1 74 ? -2.912 6.432 -11.171 1.00 98.25 74 VAL A C 1
ATOM 523 O O . VAL A 1 74 ? -2.070 7.228 -11.591 1.00 98.25 74 VAL A O 1
ATOM 526 N N . ILE A 1 75 ? -3.064 5.224 -11.706 1.00 98.56 75 ILE A N 1
ATOM 527 C CA . ILE A 1 75 ? -2.403 4.752 -12.918 1.00 98.56 75 ILE A CA 1
ATOM 528 C C . ILE A 1 75 ? -3.445 4.156 -13.861 1.00 98.56 75 ILE A C 1
ATOM 530 O O . ILE A 1 75 ? -4.519 3.737 -13.440 1.00 98.56 75 ILE A O 1
ATOM 534 N N . THR A 1 76 ? -3.108 4.084 -15.139 1.00 98.50 76 THR A N 1
ATOM 535 C CA . THR A 1 76 ? -3.929 3.432 -16.161 1.00 98.50 76 THR A CA 1
ATOM 536 C C . THR A 1 76 ? -3.719 1.915 -16.170 1.00 98.50 76 THR A C 1
ATOM 538 O O . THR A 1 76 ? -2.694 1.408 -15.716 1.00 98.50 76 THR A O 1
ATOM 541 N N . GLU A 1 77 ? -4.641 1.168 -16.780 1.00 98.25 77 GLU A N 1
ATOM 542 C CA . GLU A 1 77 ? -4.469 -0.278 -17.013 1.00 98.25 77 GLU A CA 1
ATOM 543 C C . GLU A 1 77 ? -3.211 -0.614 -17.828 1.00 98.25 77 GLU A C 1
ATOM 545 O O . GLU A 1 77 ? -2.595 -1.663 -17.641 1.00 98.25 77 GLU A O 1
ATOM 550 N N . ARG A 1 78 ? -2.811 0.268 -18.756 1.00 98.50 78 ARG A N 1
ATOM 551 C CA . ARG A 1 78 ? -1.590 0.076 -19.551 1.00 98.50 78 ARG A CA 1
ATOM 552 C C . ARG A 1 78 ? -0.340 0.204 -18.686 1.00 98.50 78 ARG A C 1
ATOM 554 O O . ARG A 1 78 ? 0.560 -0.621 -18.802 1.00 98.50 78 ARG A O 1
ATOM 561 N N . GLU A 1 79 ? -0.311 1.204 -17.810 1.00 98.75 79 GLU A N 1
ATOM 562 C CA . GLU A 1 79 ? 0.768 1.399 -16.838 1.00 98.75 79 GLU A CA 1
ATOM 563 C C . GLU A 1 79 ? 0.847 0.239 -15.841 1.00 98.75 79 GLU A C 1
ATOM 565 O O . GLU A 1 79 ? 1.935 -0.267 -15.578 1.00 98.75 79 GLU A O 1
ATOM 570 N N . GLU A 1 80 ? -0.296 -0.247 -15.351 1.00 98.75 80 GLU A N 1
ATOM 571 C CA . GLU A 1 80 ? -0.364 -1.431 -14.489 1.00 98.75 80 GLU A CA 1
ATOM 572 C C . GLU A 1 80 ? 0.242 -2.662 -15.172 1.00 98.75 80 GLU A C 1
ATOM 574 O O . GLU A 1 80 ? 1.127 -3.309 -14.605 1.00 98.75 80 GLU A O 1
ATOM 579 N N . ARG A 1 81 ? -0.167 -2.955 -16.416 1.00 98.62 81 ARG A N 1
ATOM 580 C CA . ARG A 1 81 ? 0.409 -4.062 -17.195 1.00 98.62 81 ARG A CA 1
ATOM 581 C C . ARG A 1 81 ? 1.912 -3.900 -17.402 1.00 98.62 81 ARG A C 1
ATOM 583 O O . ARG A 1 81 ? 2.642 -4.881 -17.269 1.00 98.62 81 ARG A O 1
ATOM 590 N N . ALA A 1 82 ? 2.381 -2.687 -17.696 1.00 98.50 82 ALA A N 1
ATOM 591 C CA . ALA A 1 82 ? 3.804 -2.415 -17.872 1.00 98.50 82 ALA A CA 1
ATOM 592 C C . ALA A 1 82 ? 4.597 -2.668 -16.576 1.00 98.50 82 ALA A C 1
ATOM 594 O O . ALA A 1 82 ? 5.628 -3.334 -16.621 1.00 98.50 82 ALA A O 1
ATOM 595 N N . LEU A 1 83 ? 4.096 -2.229 -15.415 1.00 98.44 83 LEU A N 1
ATOM 596 C CA . LEU A 1 83 ? 4.731 -2.465 -14.109 1.00 98.44 83 LEU A CA 1
ATOM 597 C C . LEU A 1 83 ? 4.763 -3.950 -13.722 1.00 98.44 83 LEU A C 1
ATOM 599 O O . LEU A 1 83 ? 5.782 -4.448 -13.225 1.00 98.44 83 LEU A O 1
ATOM 603 N N . LEU A 1 84 ? 3.658 -4.666 -13.947 1.00 98.31 84 LEU A N 1
ATOM 604 C CA . LEU A 1 84 ? 3.574 -6.105 -13.694 1.00 98.31 84 LEU A CA 1
ATOM 605 C C . LEU A 1 84 ? 4.556 -6.871 -14.587 1.00 98.31 84 LEU A C 1
ATOM 607 O O . LEU A 1 84 ? 5.318 -7.689 -14.076 1.00 98.31 84 LEU A O 1
ATOM 611 N N . GLY A 1 85 ? 4.598 -6.554 -15.884 1.00 97.88 85 GLY A N 1
ATOM 612 C CA . GLY A 1 85 ? 5.538 -7.152 -16.832 1.00 97.88 85 GLY A CA 1
ATOM 613 C C . GLY A 1 85 ? 6.995 -6.848 -16.485 1.00 97.88 85 GLY A C 1
ATOM 614 O O . GLY A 1 85 ? 7.809 -7.766 -16.429 1.00 97.88 85 GLY A O 1
ATOM 615 N N . PHE A 1 86 ? 7.309 -5.586 -16.175 1.00 96.88 86 PHE A N 1
ATOM 616 C CA . PHE A 1 86 ? 8.652 -5.134 -15.797 1.00 96.88 86 PHE A CA 1
ATOM 617 C C . PHE A 1 86 ? 9.201 -5.904 -14.589 1.00 96.88 86 PHE A C 1
ATOM 619 O O . PHE A 1 86 ? 10.350 -6.350 -14.586 1.00 96.88 86 PHE A O 1
ATOM 626 N N . SER A 1 87 ? 8.365 -6.082 -13.561 1.00 95.94 87 SER A N 1
ATOM 627 C CA . SER A 1 87 ? 8.751 -6.712 -12.294 1.00 95.94 87 SER A CA 1
ATOM 628 C C . SER A 1 87 ? 8.609 -8.239 -12.269 1.00 95.94 87 SER A C 1
ATOM 630 O O . SER A 1 87 ? 9.121 -8.874 -11.341 1.00 95.94 87 SER A O 1
ATOM 632 N N . ALA A 1 88 ? 7.959 -8.850 -13.268 1.00 96.31 88 ALA A N 1
ATOM 633 C CA . ALA A 1 88 ? 7.680 -10.287 -13.304 1.00 96.31 88 ALA A CA 1
ATOM 634 C C . ALA A 1 88 ? 8.923 -11.178 -13.099 1.00 96.31 88 ALA A C 1
ATOM 636 O O . ALA A 1 88 ? 8.863 -12.039 -12.212 1.00 96.31 88 ALA A O 1
ATOM 637 N N . PRO A 1 89 ? 10.079 -10.937 -13.762 1.00 95.50 89 PRO A N 1
ATOM 638 C CA . PRO A 1 89 ? 11.251 -11.802 -13.601 1.00 95.50 89 PRO A CA 1
ATOM 639 C C . PRO A 1 89 ? 11.763 -11.889 -12.158 1.00 95.50 89 PRO A C 1
ATOM 641 O O . PRO A 1 89 ? 12.308 -12.914 -11.742 1.00 95.50 89 PRO A O 1
ATOM 644 N N . TRP A 1 90 ? 11.588 -10.826 -11.361 1.00 94.75 90 TRP A N 1
ATOM 645 C CA . TRP A 1 90 ? 11.962 -10.836 -9.946 1.00 94.75 90 TRP A CA 1
ATOM 646 C C . TRP A 1 90 ? 11.061 -11.755 -9.122 1.00 94.75 90 TRP A C 1
ATOM 648 O O . TRP A 1 90 ? 11.567 -12.508 -8.292 1.00 94.75 90 TRP A O 1
ATOM 658 N N . PHE A 1 91 ? 9.750 -11.732 -9.359 1.00 95.31 91 PHE A N 1
ATOM 659 C CA . PHE A 1 91 ? 8.794 -12.571 -8.633 1.00 95.31 91 PHE A CA 1
ATOM 660 C C . PHE A 1 91 ? 8.823 -14.042 -9.059 1.00 95.31 91 PHE A C 1
ATOM 662 O O . PHE A 1 91 ? 8.612 -14.923 -8.221 1.00 95.31 91 PHE A O 1
ATOM 669 N N . GLU A 1 92 ? 9.074 -14.323 -10.336 1.00 93.94 92 GLU A N 1
ATOM 670 C CA . GLU A 1 92 ? 9.119 -15.687 -10.882 1.00 93.94 92 GLU A CA 1
ATOM 671 C C . GLU A 1 92 ? 10.244 -16.527 -10.273 1.00 93.94 92 GLU A C 1
ATOM 673 O O . GLU A 1 92 ? 10.093 -17.733 -10.095 1.00 93.94 92 GLU A O 1
ATOM 678 N N . ARG A 1 93 ? 11.351 -15.890 -9.876 1.00 91.56 93 ARG A N 1
ATOM 679 C CA . ARG A 1 93 ? 12.469 -16.575 -9.210 1.00 91.56 93 ARG A CA 1
ATOM 680 C C . ARG A 1 93 ? 12.260 -16.823 -7.723 1.00 91.56 93 ARG A C 1
ATOM 682 O O . ARG A 1 93 ? 13.044 -17.556 -7.123 1.00 91.56 93 ARG A O 1
ATOM 689 N N . LEU A 1 94 ? 11.260 -16.195 -7.119 1.00 92.56 94 LEU A N 1
ATOM 690 C CA . LEU A 1 94 ? 10.958 -16.356 -5.704 1.00 92.56 94 LEU A CA 1
ATOM 691 C C . LEU A 1 94 ? 9.882 -17.424 -5.524 1.00 92.56 94 LEU A C 1
ATOM 693 O O . LEU A 1 94 ? 8.927 -17.501 -6.295 1.00 92.56 94 LEU A O 1
ATOM 697 N N . SER A 1 95 ? 10.010 -18.217 -4.466 1.00 92.69 95 SER A N 1
ATOM 698 C CA . SER A 1 95 ? 8.909 -19.041 -3.961 1.00 92.69 95 SER A CA 1
ATOM 699 C C . SER A 1 95 ? 8.079 -18.230 -2.974 1.00 92.69 95 SER A C 1
ATOM 701 O O . SER A 1 95 ? 8.592 -17.295 -2.363 1.00 92.69 95 SER A O 1
ATOM 703 N N . PHE A 1 96 ? 6.796 -18.566 -2.833 1.00 90.94 96 PHE A N 1
ATOM 704 C CA . PHE A 1 96 ? 5.995 -18.000 -1.752 1.00 90.94 96 PHE A CA 1
ATOM 705 C C . PHE A 1 96 ? 6.551 -18.469 -0.404 1.00 90.94 96 PHE A C 1
ATOM 707 O O . PHE A 1 96 ? 6.757 -19.665 -0.203 1.00 90.94 96 PHE A O 1
ATOM 714 N N . ASN A 1 97 ? 6.792 -17.517 0.490 1.00 89.94 97 ASN A N 1
ATOM 715 C CA . ASN A 1 97 ? 7.173 -17.752 1.873 1.00 89.94 97 ASN A CA 1
ATOM 716 C C . ASN A 1 97 ? 5.918 -17.991 2.718 1.00 89.94 97 ASN A C 1
ATOM 718 O O . ASN A 1 97 ? 4.928 -17.268 2.589 1.00 89.94 97 ASN A O 1
ATOM 722 N N . ASP A 1 98 ? 5.982 -18.971 3.617 1.00 81.94 98 ASP A N 1
ATOM 723 C CA . ASP A 1 98 ? 4.844 -19.380 4.457 1.00 81.94 98 ASP A CA 1
ATOM 724 C C . ASP A 1 98 ? 4.534 -18.366 5.568 1.00 81.94 98 ASP A C 1
ATOM 726 O O . ASP A 1 98 ? 3.396 -18.251 6.032 1.00 81.94 98 ASP A O 1
ATOM 730 N N . GLY A 1 99 ? 5.550 -17.608 5.971 1.00 78.12 99 GLY A N 1
ATOM 731 C CA . GLY A 1 99 ? 5.489 -16.604 7.019 1.00 78.12 99 GLY A CA 1
ATOM 732 C C . GLY A 1 99 ? 6.779 -15.789 7.058 1.00 78.12 99 GLY A C 1
ATOM 733 O O . GLY A 1 99 ? 7.851 -16.336 6.785 1.00 78.12 99 GLY A O 1
ATOM 734 N N . HIS A 1 100 ? 6.701 -14.507 7.417 1.00 77.88 100 HIS A N 1
ATOM 735 C CA . HIS A 1 100 ? 7.872 -13.806 7.954 1.00 77.88 100 HIS A CA 1
ATOM 736 C C . HIS A 1 100 ? 8.345 -14.488 9.246 1.00 77.88 100 HIS A C 1
ATOM 738 O O . HIS A 1 100 ? 7.590 -15.212 9.894 1.00 77.88 100 HIS A O 1
ATOM 744 N N . VAL A 1 101 ? 9.589 -14.226 9.657 1.00 65.88 101 VAL A N 1
ATOM 745 C CA . VAL A 1 101 ? 10.131 -14.730 10.937 1.00 65.88 101 VAL A CA 1
ATOM 746 C C . VAL A 1 101 ? 9.306 -14.234 12.133 1.00 65.88 101 VAL A C 1
ATOM 748 O O . VAL A 1 101 ? 9.181 -14.944 13.125 1.00 65.88 101 VAL A O 1
ATOM 751 N N . ASP A 1 102 ? 8.718 -13.042 12.028 1.00 77.19 102 ASP A N 1
ATOM 752 C CA . ASP A 1 102 ? 7.808 -12.466 13.025 1.00 77.19 102 ASP A CA 1
ATOM 753 C C . ASP A 1 102 ? 6.351 -12.955 12.892 1.00 77.19 102 ASP A C 1
ATOM 755 O O . ASP A 1 102 ? 5.519 -12.655 13.745 1.00 77.19 102 ASP A O 1
ATOM 759 N N . GLY A 1 103 ? 6.040 -13.730 11.848 1.00 83.69 103 GLY A N 1
ATOM 760 C CA . GLY A 1 103 ? 4.711 -14.272 11.590 1.00 83.69 103 GLY A CA 1
ATOM 761 C C . GLY A 1 103 ? 3.673 -13.248 11.123 1.00 83.69 103 GLY A C 1
ATOM 762 O O . GLY A 1 103 ? 2.487 -13.557 11.188 1.00 83.69 103 GLY A O 1
ATOM 763 N N . LEU A 1 104 ? 4.065 -12.050 10.671 1.00 91.50 104 LEU A N 1
ATOM 764 C CA . LEU A 1 104 ? 3.103 -11.005 10.297 1.00 91.50 104 LEU A CA 1
ATOM 765 C C . LEU A 1 104 ? 2.525 -11.176 8.890 1.00 91.50 104 LEU A C 1
ATOM 767 O O . LEU A 1 104 ? 1.328 -10.964 8.692 1.00 91.50 104 LEU A O 1
ATOM 771 N N . ILE A 1 105 ? 3.343 -11.568 7.914 1.00 93.19 105 ILE A N 1
ATOM 772 C CA . ILE A 1 105 ? 2.911 -11.750 6.521 1.00 93.19 105 ILE A CA 1
ATOM 773 C C . ILE A 1 105 ? 2.971 -13.226 6.144 1.00 93.19 105 ILE A C 1
ATOM 775 O O . ILE A 1 105 ? 4.000 -13.867 6.334 1.00 93.19 105 ILE A O 1
ATOM 779 N N . HIS A 1 106 ? 1.891 -13.750 5.561 1.00 94.69 106 HIS A N 1
ATOM 780 C CA . HIS A 1 106 ? 1.750 -15.153 5.167 1.00 94.69 106 HIS A CA 1
ATOM 781 C C . HIS A 1 106 ? 1.495 -15.315 3.665 1.00 94.69 106 HIS A C 1
ATOM 783 O O . HIS A 1 106 ? 0.738 -14.546 3.072 1.00 94.69 106 HIS A O 1
ATOM 789 N N . HIS A 1 107 ? 2.079 -16.363 3.071 1.00 94.75 107 HIS A N 1
ATOM 790 C CA . HIS A 1 107 ? 1.997 -16.707 1.639 1.00 94.75 107 HIS A CA 1
ATOM 791 C C . HIS A 1 107 ? 2.309 -15.523 0.730 1.00 94.75 107 HIS A C 1
ATOM 793 O O . HIS A 1 107 ? 1.472 -15.063 -0.052 1.00 94.75 107 HIS A O 1
ATOM 799 N N . TYR A 1 108 ? 3.535 -15.023 0.849 1.00 95.88 108 TYR A N 1
ATOM 800 C CA . TYR A 1 108 ? 3.980 -13.822 0.152 1.00 95.88 108 TYR A CA 1
ATOM 801 C C . TYR A 1 108 ? 5.323 -14.015 -0.560 1.00 95.88 108 TYR A C 1
ATOM 803 O O . TYR A 1 108 ? 6.093 -14.920 -0.252 1.00 95.88 108 TYR A O 1
ATOM 811 N N . LYS A 1 109 ? 5.611 -13.142 -1.520 1.00 95.81 109 LYS A N 1
ATOM 812 C CA . LYS A 1 109 ? 6.934 -12.943 -2.118 1.00 95.81 109 LYS A CA 1
ATOM 813 C C . LYS A 1 109 ? 7.286 -11.479 -1.961 1.00 95.81 109 LYS A C 1
ATOM 815 O O . LYS A 1 109 ? 6.433 -10.630 -2.208 1.00 95.81 109 LYS A O 1
ATOM 820 N N . GLU A 1 110 ? 8.526 -11.167 -1.620 1.00 96.12 110 GLU A N 1
ATOM 821 C CA . GLU A 1 110 ? 8.949 -9.773 -1.543 1.00 96.12 110 GLU A CA 1
ATOM 822 C C . GLU A 1 110 ? 10.390 -9.566 -1.985 1.00 96.12 110 GLU A C 1
ATOM 824 O O . GLU A 1 110 ? 11.222 -10.474 -1.943 1.00 96.12 110 GLU A O 1
ATOM 829 N N . PHE A 1 111 ? 10.681 -8.342 -2.403 1.00 94.88 111 PHE A N 1
ATOM 830 C CA . PHE A 1 111 ? 12.032 -7.861 -2.635 1.00 94.88 111 PHE A CA 1
ATOM 831 C C . PHE A 1 111 ? 12.052 -6.332 -2.607 1.00 94.88 111 PHE A C 1
ATOM 833 O O . PHE A 1 111 ? 11.019 -5.662 -2.602 1.00 94.88 111 PHE A O 1
ATOM 840 N N . TYR A 1 112 ? 13.256 -5.764 -2.626 1.00 95.25 112 TYR A N 1
ATOM 841 C CA . TYR A 1 112 ? 13.452 -4.319 -2.649 1.00 95.25 112 TYR A CA 1
ATOM 842 C C . TYR A 1 112 ? 14.277 -3.888 -3.853 1.00 95.25 112 TYR A C 1
ATOM 844 O O . TYR A 1 112 ? 15.207 -4.597 -4.252 1.00 95.25 112 TYR A O 1
ATOM 852 N N . ARG A 1 113 ? 13.961 -2.725 -4.425 1.00 95.12 113 ARG A N 1
ATOM 853 C CA . ARG A 1 113 ? 14.702 -2.129 -5.546 1.00 95.12 113 ARG A CA 1
ATOM 854 C C . ARG A 1 113 ? 14.851 -0.626 -5.364 1.00 95.12 113 ARG A C 1
ATOM 856 O O . ARG A 1 113 ? 14.014 0.004 -4.732 1.00 95.12 113 ARG A O 1
ATOM 863 N N . SER A 1 114 ? 15.926 -0.083 -5.923 1.00 95.31 114 SER A N 1
ATOM 864 C CA . SER A 1 114 ? 16.154 1.360 -5.992 1.00 95.31 114 SER A CA 1
ATOM 865 C C . SER A 1 114 ? 15.207 1.984 -7.016 1.00 95.31 114 SER A C 1
ATOM 867 O O . SER A 1 114 ? 15.127 1.513 -8.154 1.00 95.31 114 SER A O 1
ATOM 869 N N . TYR A 1 115 ? 14.497 3.034 -6.611 1.00 96.31 115 TYR A N 1
ATOM 870 C CA . TYR A 1 115 ? 13.679 3.863 -7.486 1.00 96.31 115 TYR A CA 1
ATOM 871 C C . TYR A 1 115 ? 14.550 4.504 -8.568 1.00 96.31 115 TYR A C 1
ATOM 873 O O . TYR A 1 115 ? 14.197 4.436 -9.744 1.00 96.31 115 TYR A O 1
ATOM 881 N N . ALA A 1 116 ? 15.705 5.061 -8.193 1.00 95.31 116 ALA A N 1
ATOM 882 C CA . ALA A 1 116 ? 16.638 5.673 -9.130 1.00 95.31 116 ALA A CA 1
ATOM 883 C C . ALA A 1 116 ? 17.133 4.667 -10.182 1.00 95.31 116 ALA A C 1
ATOM 885 O O . ALA A 1 116 ? 17.108 4.971 -11.372 1.00 95.31 116 ALA A O 1
ATOM 886 N N . ALA A 1 117 ? 17.504 3.448 -9.772 1.00 94.75 117 ALA A N 1
ATOM 887 C CA . ALA A 1 117 ? 17.950 2.414 -10.710 1.00 94.75 117 ALA A CA 1
ATOM 888 C C . ALA A 1 117 ? 16.829 1.953 -11.658 1.00 94.75 117 ALA A C 1
ATOM 890 O O . ALA A 1 117 ? 17.072 1.745 -12.844 1.00 94.75 117 ALA A O 1
ATOM 891 N N . ILE A 1 118 ? 15.597 1.807 -11.154 1.00 94.69 118 ILE A N 1
ATOM 892 C CA . ILE A 1 118 ? 14.444 1.459 -11.999 1.00 94.69 118 ILE A CA 1
ATOM 893 C C . ILE A 1 118 ? 14.147 2.576 -12.998 1.00 94.69 118 ILE A C 1
ATOM 895 O O . ILE A 1 118 ? 13.936 2.291 -14.172 1.00 94.69 118 ILE A O 1
ATOM 899 N N . THR A 1 119 ? 14.152 3.827 -12.544 1.00 94.00 119 THR A N 1
ATOM 900 C CA . THR A 1 119 ? 13.858 4.989 -13.391 1.00 94.00 119 THR A CA 1
ATOM 901 C C . THR A 1 119 ? 14.913 5.135 -14.483 1.00 94.00 119 THR A C 1
ATOM 903 O O . THR A 1 119 ? 14.560 5.217 -15.653 1.00 94.00 119 THR A O 1
ATOM 906 N N . HIS A 1 120 ? 16.197 5.015 -14.128 1.00 93.38 120 HIS A N 1
ATOM 907 C CA . HIS A 1 120 ? 17.293 4.995 -15.097 1.00 93.38 120 HIS A CA 1
ATOM 908 C C . HIS A 1 120 ? 17.097 3.902 -16.153 1.00 93.38 120 HIS A C 1
ATOM 910 O O . HIS A 1 120 ? 17.185 4.176 -17.349 1.00 93.38 120 HIS A O 1
ATOM 916 N N . ALA A 1 121 ? 16.790 2.671 -15.733 1.00 93.31 121 ALA A N 1
ATOM 917 C CA . ALA A 1 121 ? 16.557 1.571 -16.663 1.00 93.31 121 ALA A CA 1
ATOM 918 C C . ALA A 1 121 ? 15.334 1.802 -17.560 1.00 93.31 121 ALA A C 1
ATOM 920 O O . ALA A 1 121 ? 15.367 1.458 -18.739 1.00 93.31 121 ALA A O 1
ATOM 921 N N . ALA A 1 122 ? 14.274 2.409 -17.026 1.00 91.38 122 ALA A N 1
ATOM 922 C CA . ALA A 1 122 ? 13.073 2.733 -17.784 1.00 91.38 122 ALA A CA 1
ATOM 923 C C . ALA A 1 122 ? 13.282 3.882 -18.792 1.00 91.38 122 ALA A C 1
ATOM 925 O O . ALA A 1 122 ? 12.638 3.915 -19.835 1.00 91.38 122 ALA A O 1
ATOM 926 N N . GLU A 1 123 ? 14.194 4.811 -18.517 1.00 90.94 123 GLU A N 1
ATOM 927 C CA . GLU A 1 123 ? 14.492 5.937 -19.410 1.00 90.94 123 GLU A CA 1
ATOM 928 C C . GLU A 1 123 ? 15.518 5.584 -20.492 1.00 90.94 123 GLU A C 1
ATOM 930 O O . GLU A 1 123 ? 15.421 6.056 -21.623 1.00 90.94 123 GLU A O 1
ATOM 935 N N . THR A 1 124 ? 16.503 4.753 -20.151 1.00 91.75 124 THR A N 1
ATOM 936 C CA . THR A 1 124 ? 17.661 4.470 -21.015 1.00 91.75 124 THR A CA 1
ATOM 937 C C . THR A 1 124 ? 17.610 3.100 -21.686 1.00 91.75 124 THR A C 1
ATOM 939 O O . THR A 1 124 ? 18.344 2.862 -22.644 1.00 91.75 124 THR A O 1
ATOM 942 N N . GLY A 1 125 ? 16.785 2.178 -21.180 1.00 89.88 125 GLY A N 1
ATOM 943 C CA . GLY A 1 125 ? 16.846 0.763 -21.548 1.00 89.88 125 GLY A CA 1
ATOM 944 C C . GLY A 1 125 ? 18.071 0.031 -20.980 1.00 89.88 125 GLY A C 1
ATOM 945 O O . GLY A 1 125 ? 18.330 -1.108 -21.363 1.00 89.88 125 GLY A O 1
ATOM 946 N N . ASP A 1 126 ? 18.838 0.651 -20.076 1.00 89.06 126 ASP A N 1
ATOM 947 C CA . ASP A 1 126 ? 20.009 0.041 -19.449 1.00 89.06 126 ASP A CA 1
ATOM 948 C C . ASP A 1 126 ? 19.681 -0.532 -18.062 1.00 89.06 126 ASP A C 1
ATOM 950 O O . ASP A 1 126 ? 19.382 0.187 -17.109 1.00 89.06 126 ASP A O 1
ATOM 954 N N . ALA A 1 127 ? 19.813 -1.853 -17.925 1.00 85.06 127 ALA A N 1
ATOM 955 C CA . ALA A 1 127 ? 19.610 -2.569 -16.667 1.00 85.06 127 ALA A CA 1
ATOM 956 C C . ALA A 1 127 ? 20.742 -2.382 -15.635 1.00 85.06 127 ALA A C 1
ATOM 958 O O . ALA A 1 127 ? 20.714 -3.037 -14.586 1.00 85.06 127 ALA A O 1
ATOM 959 N N . THR A 1 128 ? 21.760 -1.564 -15.908 1.00 83.12 128 THR A N 1
ATOM 960 C CA . THR A 1 128 ? 22.837 -1.274 -14.953 1.00 83.12 128 THR A CA 1
ATOM 961 C C . THR A 1 128 ? 22.262 -0.783 -13.619 1.00 83.12 128 THR A C 1
ATOM 963 O O . THR A 1 128 ? 21.407 0.094 -13.563 1.00 83.12 128 THR A O 1
ATOM 966 N N . GLY A 1 129 ? 22.706 -1.392 -12.515 1.00 79.31 129 GLY A N 1
ATOM 967 C CA . GLY A 1 129 ? 22.200 -1.103 -11.166 1.00 79.31 129 GLY A CA 1
ATOM 968 C C . GLY A 1 129 ? 20.950 -1.895 -10.753 1.00 79.31 129 GLY A C 1
ATOM 969 O O . GLY A 1 129 ? 20.606 -1.910 -9.570 1.00 79.31 129 GLY A O 1
ATOM 970 N N . LEU A 1 130 ? 20.302 -2.625 -11.670 1.00 82.94 130 LEU A N 1
ATOM 971 C CA . LEU A 1 130 ? 19.253 -3.582 -11.315 1.00 82.94 130 LEU A CA 1
ATOM 972 C C . LEU A 1 130 ? 19.871 -4.925 -10.901 1.00 82.94 130 LEU A C 1
ATOM 974 O O . LEU A 1 130 ? 20.431 -5.658 -11.717 1.00 82.94 130 LEU A O 1
ATOM 978 N N . ASN A 1 131 ? 19.745 -5.266 -9.616 1.00 75.62 131 ASN A N 1
ATOM 979 C CA . ASN A 1 131 ? 20.187 -6.556 -9.077 1.00 75.62 131 ASN A CA 1
ATOM 980 C C . ASN A 1 131 ? 19.535 -7.736 -9.817 1.00 75.62 131 ASN A C 1
ATOM 982 O O . ASN A 1 131 ? 18.340 -7.695 -10.107 1.00 75.62 131 ASN A O 1
ATOM 986 N N . MET A 1 132 ? 20.306 -8.807 -10.049 1.00 68.75 132 MET A N 1
ATOM 987 C CA . MET A 1 132 ? 19.858 -10.008 -10.768 1.00 68.75 132 MET A CA 1
ATOM 988 C C . MET A 1 132 ? 18.674 -10.726 -10.078 1.00 68.75 132 MET A C 1
ATOM 990 O O . MET A 1 132 ? 18.648 -10.803 -8.848 1.00 68.75 132 MET A O 1
ATOM 994 N N . PRO A 1 133 ? 17.736 -11.338 -10.839 1.00 76.31 133 PRO A N 1
ATOM 995 C CA . PRO A 1 133 ? 17.630 -11.298 -12.307 1.00 76.31 133 PRO A CA 1
ATOM 996 C C . PRO A 1 133 ? 17.309 -9.879 -12.789 1.00 76.31 133 PRO A C 1
ATOM 998 O O . PRO A 1 133 ? 16.789 -9.083 -12.018 1.00 76.31 133 PRO A O 1
ATOM 1001 N N . ARG A 1 134 ? 17.627 -9.546 -14.041 1.00 79.25 134 ARG A N 1
ATOM 1002 C CA . ARG A 1 134 ? 17.273 -8.228 -14.588 1.00 79.25 134 ARG A CA 1
ATOM 1003 C C . ARG A 1 134 ? 15.750 -8.105 -14.710 1.00 79.25 134 ARG A C 1
ATOM 1005 O O . ARG A 1 134 ? 15.065 -9.115 -14.863 1.00 79.25 134 ARG A O 1
ATOM 1012 N N . ALA A 1 135 ? 15.244 -6.878 -14.608 1.00 86.38 135 ALA A N 1
ATOM 1013 C CA . ALA A 1 135 ? 13.856 -6.577 -14.948 1.00 86.38 135 ALA A CA 1
ATOM 1014 C C . ALA A 1 135 ? 13.571 -6.937 -16.414 1.00 86.38 135 ALA A C 1
ATOM 1016 O O . ALA A 1 135 ? 14.499 -7.035 -17.222 1.00 86.38 135 ALA A O 1
ATOM 1017 N N . ASN A 1 136 ? 12.295 -7.104 -16.756 1.00 92.56 136 ASN A N 1
ATOM 1018 C CA . ASN A 1 136 ? 11.895 -7.246 -18.150 1.00 92.56 136 ASN A CA 1
ATOM 1019 C C . ASN A 1 136 ? 11.925 -5.867 -18.818 1.00 92.56 136 ASN A C 1
ATOM 1021 O O . ASN A 1 136 ? 11.106 -5.010 -18.487 1.00 92.56 136 ASN A O 1
ATOM 1025 N N . LEU A 1 137 ? 12.874 -5.659 -19.731 1.00 92.56 137 LEU A N 1
ATOM 1026 C CA . LEU A 1 137 ? 12.991 -4.406 -20.476 1.00 92.56 137 LEU A CA 1
ATOM 1027 C C . LEU A 1 137 ? 12.188 -4.398 -21.784 1.00 92.56 137 LEU A C 1
ATOM 1029 O O . LEU A 1 137 ? 12.029 -3.339 -22.380 1.00 92.56 137 LEU A O 1
ATOM 1033 N N . ASP A 1 138 ? 11.607 -5.535 -22.175 1.00 94.75 138 ASP A N 1
ATOM 1034 C CA . ASP A 1 138 ? 10.767 -5.686 -23.370 1.00 94.75 138 ASP A CA 1
ATOM 1035 C C . ASP A 1 138 ? 9.303 -5.276 -23.098 1.00 94.75 138 ASP A C 1
ATOM 1037 O O . ASP A 1 138 ? 8.350 -5.857 -23.621 1.00 94.75 138 ASP A O 1
ATOM 1041 N N . VAL A 1 139 ? 9.108 -4.279 -22.234 1.00 95.88 139 VAL A N 1
ATOM 1042 C CA . VAL A 1 139 ? 7.811 -3.663 -21.919 1.00 95.88 139 VAL A CA 1
ATOM 1043 C C . VAL A 1 139 ? 7.795 -2.208 -22.382 1.00 95.88 139 VAL A C 1
ATOM 1045 O O . VAL A 1 139 ? 8.814 -1.650 -22.779 1.00 95.88 139 VAL A O 1
ATOM 1048 N N . GLU A 1 140 ? 6.641 -1.547 -22.296 1.00 96.81 140 GLU A N 1
ATOM 1049 C CA . GLU A 1 140 ? 6.539 -0.106 -22.543 1.00 96.81 140 GLU A CA 1
ATOM 1050 C C . GLU A 1 140 ? 7.210 0.693 -21.402 1.00 96.81 140 GLU A C 1
ATOM 1052 O O . GLU A 1 140 ? 6.543 1.197 -20.500 1.00 96.81 140 GLU A O 1
ATOM 1057 N N . LEU A 1 141 ? 8.543 0.797 -21.422 1.00 96.56 141 LEU A N 1
ATOM 1058 C CA . LEU A 1 141 ? 9.341 1.425 -20.362 1.00 96.56 141 LEU A CA 1
ATOM 1059 C C . LEU A 1 141 ? 8.918 2.864 -19.991 1.00 96.56 141 LEU A C 1
ATOM 1061 O O . LEU A 1 141 ? 8.867 3.153 -18.794 1.00 96.56 141 LEU A O 1
ATOM 1065 N N . PRO A 1 142 ? 8.511 3.746 -20.931 1.00 97.50 142 PRO A N 1
ATOM 1066 C CA . PRO A 1 142 ? 7.992 5.067 -20.568 1.00 97.50 142 PRO A CA 1
ATOM 1067 C C . PRO A 1 142 ? 6.741 5.023 -19.677 1.00 97.50 142 PRO A C 1
ATOM 1069 O O . PRO A 1 142 ? 6.516 5.941 -18.894 1.00 97.50 142 PRO A O 1
ATOM 1072 N N . LEU A 1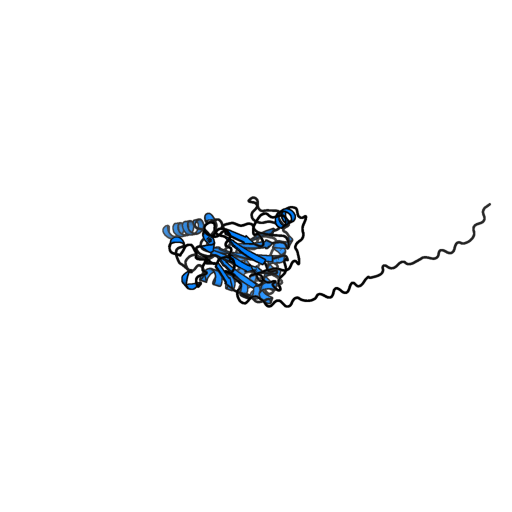 143 ? 5.926 3.963 -19.762 1.00 98.25 143 LEU A N 1
ATOM 1073 C CA . LEU A 1 143 ? 4.778 3.781 -18.868 1.00 98.25 143 LEU A CA 1
ATOM 1074 C C . LEU A 1 143 ? 5.222 3.378 -17.456 1.00 98.25 143 LEU A C 1
ATOM 1076 O O . LEU A 1 143 ? 4.597 3.785 -16.479 1.00 98.25 143 LEU A O 1
ATOM 1080 N N . VAL A 1 144 ? 6.311 2.611 -17.337 1.00 97.88 144 VAL A N 1
ATOM 1081 C CA . VAL A 1 144 ? 6.903 2.232 -16.043 1.00 97.88 144 VAL A CA 1
ATOM 1082 C C . VAL A 1 144 ? 7.424 3.468 -15.316 1.00 97.88 144 VAL A C 1
ATOM 1084 O O . VAL A 1 144 ? 7.062 3.684 -14.157 1.00 97.88 144 VAL A O 1
ATOM 1087 N N . SER A 1 145 ? 8.241 4.291 -15.985 1.00 96.81 145 SER A N 1
ATOM 1088 C CA . SER A 1 145 ? 8.779 5.516 -15.384 1.00 96.81 145 SER A CA 1
ATOM 1089 C C . SER A 1 145 ? 7.663 6.504 -15.047 1.00 96.81 145 SER A C 1
ATOM 1091 O O . SER A 1 145 ? 7.579 6.936 -13.900 1.00 96.81 145 SER A O 1
ATOM 1093 N N . ALA A 1 146 ? 6.739 6.777 -15.977 1.00 98.06 146 ALA A N 1
ATOM 1094 C CA . ALA A 1 146 ? 5.627 7.701 -15.744 1.00 98.06 146 ALA A CA 1
ATOM 1095 C C . ALA A 1 146 ? 4.772 7.310 -14.526 1.00 98.06 146 ALA A C 1
ATOM 1097 O O . ALA A 1 146 ? 4.443 8.164 -13.698 1.00 98.06 146 ALA A O 1
ATOM 1098 N N . ALA A 1 147 ? 4.444 6.024 -14.382 1.00 98.44 147 ALA A N 1
ATOM 1099 C CA . ALA A 1 147 ? 3.652 5.533 -13.262 1.00 98.44 147 ALA A CA 1
ATOM 1100 C C . ALA A 1 147 ? 4.403 5.635 -11.925 1.00 98.44 147 ALA A C 1
ATOM 1102 O O . ALA A 1 147 ? 3.838 6.104 -10.934 1.00 98.44 147 ALA A O 1
ATOM 1103 N N . LEU A 1 148 ? 5.680 5.235 -11.886 1.00 98.19 148 LEU A N 1
ATOM 1104 C CA . LEU A 1 148 ? 6.485 5.298 -10.663 1.00 98.19 148 LEU A CA 1
ATOM 1105 C C . LEU A 1 148 ? 6.772 6.735 -10.231 1.00 98.19 148 LEU A C 1
ATOM 1107 O O . LEU A 1 148 ? 6.686 7.022 -9.037 1.00 98.19 148 LEU A O 1
ATOM 1111 N N . THR A 1 149 ? 7.068 7.635 -11.171 1.00 98.19 149 THR A N 1
ATOM 1112 C CA . THR A 1 149 ? 7.239 9.065 -10.887 1.00 98.19 149 THR A CA 1
ATOM 1113 C C . THR A 1 149 ? 5.961 9.649 -10.307 1.00 98.19 149 THR A C 1
ATOM 1115 O O . THR A 1 149 ? 5.996 10.204 -9.213 1.00 98.19 149 THR A O 1
ATOM 1118 N N . ARG A 1 150 ? 4.808 9.416 -10.946 1.00 98.38 150 ARG A N 1
ATOM 1119 C CA . ARG A 1 150 ? 3.519 9.915 -10.448 1.00 98.38 150 ARG A CA 1
ATOM 1120 C C . ARG A 1 150 ? 3.216 9.433 -9.032 1.00 98.38 150 ARG A C 1
ATOM 1122 O O . ARG A 1 150 ? 2.808 10.218 -8.183 1.00 98.38 150 ARG A O 1
ATOM 1129 N N . VAL A 1 151 ? 3.419 8.147 -8.758 1.00 98.19 151 VAL A N 1
ATOM 1130 C CA . VAL A 1 151 ? 3.159 7.571 -7.432 1.00 98.19 151 VAL A CA 1
ATOM 1131 C C . VAL A 1 151 ? 4.141 8.097 -6.382 1.00 98.19 151 VAL A C 1
ATOM 1133 O O . VAL A 1 151 ? 3.749 8.342 -5.240 1.00 98.19 151 VAL A O 1
ATOM 1136 N N . ARG A 1 152 ? 5.406 8.317 -6.754 1.00 98.31 152 ARG A N 1
ATOM 1137 C CA . ARG A 1 152 ? 6.400 8.934 -5.870 1.00 98.31 152 ARG A CA 1
ATOM 1138 C C . ARG A 1 152 ? 6.055 10.391 -5.563 1.00 98.31 152 ARG A C 1
ATOM 1140 O O . ARG A 1 152 ? 6.145 10.779 -4.401 1.00 98.31 152 ARG A O 1
ATOM 1147 N N . ASP A 1 153 ? 5.607 11.155 -6.554 1.00 98.31 153 ASP A N 1
ATOM 1148 C CA . ASP A 1 153 ? 5.174 12.546 -6.386 1.00 98.31 153 ASP A CA 1
ATOM 1149 C C . ASP A 1 153 ? 3.933 12.639 -5.491 1.00 98.31 153 ASP A C 1
ATOM 1151 O O . ASP A 1 153 ? 3.889 13.458 -4.572 1.00 98.31 153 ASP A O 1
ATOM 1155 N N . LEU A 1 154 ? 2.961 11.738 -5.682 1.00 98.12 154 LEU A N 1
ATOM 1156 C CA . LEU A 1 154 ? 1.811 11.605 -4.786 1.00 98.12 154 LEU A CA 1
ATOM 1157 C C . LEU A 1 154 ? 2.266 11.316 -3.351 1.00 98.12 154 LEU A C 1
ATOM 1159 O O . LEU A 1 154 ? 1.865 12.021 -2.429 1.00 98.12 154 LEU A O 1
ATOM 1163 N N . ALA A 1 155 ? 3.145 10.332 -3.143 1.00 98.12 155 ALA A N 1
ATOM 1164 C CA . ALA A 1 155 ? 3.684 10.039 -1.816 1.00 98.12 155 ALA A CA 1
ATOM 1165 C C . ALA A 1 155 ? 4.394 11.261 -1.198 1.00 98.12 155 ALA A C 1
ATOM 1167 O O . ALA A 1 155 ? 4.205 11.559 -0.017 1.00 98.12 155 ALA A O 1
ATOM 1168 N N . GLN A 1 156 ? 5.172 11.998 -1.997 1.00 97.88 156 GLN A N 1
ATOM 1169 C CA . GLN A 1 156 ? 5.895 13.194 -1.563 1.00 97.88 156 GLN A CA 1
ATOM 1170 C C . GLN A 1 156 ? 4.949 14.338 -1.167 1.00 97.88 156 GLN A C 1
ATOM 1172 O O . GLN A 1 156 ? 5.243 15.051 -0.205 1.00 97.88 156 GLN A O 1
ATOM 1177 N N . ALA A 1 157 ? 3.802 14.482 -1.838 1.00 97.81 157 ALA A N 1
ATOM 1178 C CA . ALA A 1 157 ? 2.772 15.460 -1.486 1.00 97.81 157 ALA A CA 1
ATOM 1179 C C . ALA A 1 157 ? 2.147 15.187 -0.104 1.00 97.81 157 ALA A C 1
ATOM 1181 O O . ALA A 1 157 ? 1.877 16.124 0.647 1.00 97.81 157 ALA A O 1
ATOM 1182 N N . TYR A 1 158 ? 1.988 13.913 0.274 1.00 97.62 158 TYR A N 1
ATOM 1183 C CA . TYR A 1 158 ? 1.522 13.519 1.611 1.00 97.62 158 TYR A CA 1
ATOM 1184 C C . TYR A 1 158 ? 2.613 13.597 2.692 1.00 97.62 158 TYR A C 1
ATOM 1186 O O . TYR A 1 158 ? 2.301 13.628 3.886 1.00 97.62 158 TYR A O 1
ATOM 1194 N N . LEU A 1 159 ? 3.890 13.664 2.300 1.00 95.94 159 LEU A N 1
ATOM 1195 C CA . LEU A 1 159 ? 5.033 13.774 3.208 1.00 95.94 159 LEU A CA 1
ATOM 1196 C C . LEU A 1 159 ? 5.949 14.963 2.846 1.00 95.94 159 LEU A C 1
ATOM 1198 O O . LEU A 1 159 ? 7.124 14.780 2.544 1.00 95.94 159 LEU A O 1
ATOM 1202 N N . PRO A 1 160 ? 5.481 16.219 2.922 1.00 93.50 160 PRO A N 1
ATOM 1203 C CA . PRO A 1 160 ? 6.179 17.364 2.324 1.00 93.50 160 PRO A CA 1
ATOM 1204 C C . PRO A 1 160 ? 7.524 17.728 2.976 1.00 93.50 160 PRO A C 1
ATOM 1206 O O . PRO A 1 160 ? 8.303 18.484 2.404 1.00 93.50 160 PRO A O 1
ATOM 1209 N N . ARG A 1 161 ? 7.804 17.243 4.193 1.00 91.69 161 ARG A N 1
ATOM 1210 C CA . ARG A 1 161 ? 9.000 17.624 4.974 1.00 91.69 161 ARG A CA 1
ATOM 1211 C C . ARG A 1 161 ? 10.092 16.561 5.006 1.00 91.69 161 ARG A C 1
ATOM 1213 O O . ARG A 1 161 ? 11.177 16.831 5.516 1.00 91.69 161 ARG A O 1
ATOM 1220 N N . ILE A 1 162 ? 9.793 15.351 4.545 1.00 93.31 162 ILE A N 1
ATOM 1221 C CA . ILE A 1 162 ? 10.715 14.218 4.582 1.00 93.31 162 ILE A CA 1
ATOM 1222 C C . ILE A 1 162 ? 10.745 13.612 3.177 1.00 93.31 162 ILE A C 1
ATOM 1224 O O . ILE A 1 162 ? 9.682 13.326 2.626 1.00 93.31 162 ILE A O 1
ATOM 1228 N N . PRO A 1 163 ? 11.931 13.411 2.582 1.00 95.50 163 PRO A N 1
ATOM 1229 C CA . PRO A 1 163 ? 12.025 12.763 1.284 1.00 95.50 163 PRO A CA 1
ATOM 1230 C C . PRO A 1 163 ? 11.463 11.340 1.319 1.00 95.50 163 PRO A C 1
ATOM 1232 O O . PRO A 1 163 ? 11.609 10.622 2.316 1.00 95.50 163 PRO A O 1
ATOM 1235 N N . ILE A 1 164 ? 10.876 10.910 0.207 1.00 97.06 164 ILE A N 1
ATOM 1236 C CA . ILE A 1 164 ? 10.566 9.495 -0.015 1.00 97.06 164 ILE A CA 1
ATOM 1237 C C . ILE A 1 164 ? 11.870 8.704 -0.176 1.00 97.06 164 ILE A C 1
ATOM 1239 O O . ILE A 1 164 ? 12.793 9.132 -0.872 1.00 97.06 164 ILE A O 1
ATOM 1243 N N . ASP A 1 165 ? 11.954 7.547 0.475 1.00 96.12 165 ASP A N 1
ATOM 1244 C CA . ASP A 1 165 ? 13.103 6.650 0.396 1.00 96.12 165 ASP A CA 1
ATOM 1245 C C . ASP A 1 165 ? 13.312 6.171 -1.053 1.00 96.12 165 ASP A C 1
ATOM 1247 O O . ASP A 1 165 ? 12.371 6.037 -1.842 1.00 96.12 165 ASP A O 1
ATOM 1251 N N . ASP A 1 166 ? 14.565 5.957 -1.442 1.00 95.69 166 ASP A N 1
ATOM 1252 C CA . ASP A 1 166 ? 14.886 5.386 -2.751 1.00 95.69 166 ASP A CA 1
ATOM 1253 C C . ASP A 1 166 ? 14.499 3.898 -2.820 1.00 95.69 166 ASP A C 1
ATOM 1255 O O . ASP A 1 166 ? 14.214 3.365 -3.888 1.00 95.69 166 ASP A O 1
ATOM 1259 N N . ARG A 1 167 ? 14.434 3.214 -1.677 1.00 95.38 167 ARG A N 1
ATOM 1260 C CA . ARG A 1 167 ? 14.101 1.796 -1.588 1.00 95.38 167 ARG A CA 1
ATOM 1261 C C . ARG A 1 167 ? 12.595 1.562 -1.740 1.00 95.38 167 ARG A C 1
ATOM 1263 O O . ARG A 1 167 ? 11.828 1.688 -0.787 1.00 95.38 167 ARG A O 1
ATOM 1270 N N . LEU A 1 168 ? 12.190 1.100 -2.918 1.00 96.88 168 LEU A N 1
ATOM 1271 C CA . LEU A 1 168 ? 10.853 0.575 -3.182 1.00 96.88 168 LEU A CA 1
ATOM 1272 C C . LEU A 1 168 ? 10.724 -0.852 -2.652 1.00 96.88 168 LEU A C 1
ATOM 1274 O O . LEU A 1 168 ? 11.603 -1.690 -2.878 1.00 96.88 168 LEU A O 1
ATOM 1278 N N . HIS A 1 169 ? 9.615 -1.138 -1.977 1.00 97.31 169 HIS A N 1
ATOM 1279 C CA . HIS A 1 169 ? 9.278 -2.471 -1.494 1.00 97.31 169 HIS A CA 1
ATOM 1280 C C . HIS A 1 169 ? 8.221 -3.107 -2.397 1.00 97.31 169 HIS A C 1
ATOM 1282 O O . HIS A 1 169 ? 7.092 -2.636 -2.467 1.00 97.31 169 HIS A O 1
ATOM 1288 N N . PHE A 1 170 ? 8.589 -4.186 -3.078 1.00 98.06 170 PHE A N 1
ATOM 1289 C CA . PHE A 1 170 ? 7.678 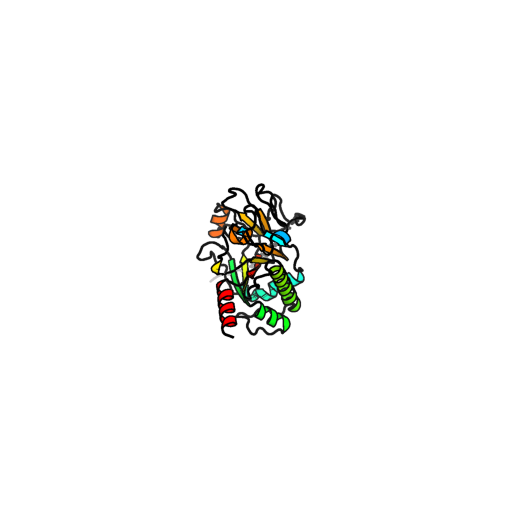-4.970 -3.896 1.00 98.06 170 PHE A CA 1
ATOM 1290 C C . PHE A 1 170 ? 7.190 -6.156 -3.079 1.00 98.06 170 PHE A C 1
ATOM 1292 O O . PHE A 1 170 ? 8.002 -6.974 -2.654 1.00 98.06 170 PHE A O 1
ATOM 1299 N N . LEU A 1 171 ? 5.878 -6.256 -2.893 1.00 98.06 171 LEU A N 1
ATOM 1300 C CA . LEU A 1 171 ? 5.237 -7.322 -2.132 1.00 98.06 171 LEU A CA 1
ATOM 1301 C C . LEU A 1 171 ? 4.140 -7.958 -2.981 1.00 98.06 171 LEU A C 1
ATOM 1303 O O . LEU A 1 171 ? 3.220 -7.268 -3.406 1.00 98.06 171 LEU A O 1
ATOM 1307 N N . ARG A 1 172 ? 4.204 -9.270 -3.199 1.00 98.06 172 ARG A N 1
ATOM 1308 C CA . ARG A 1 172 ? 3.123 -10.050 -3.804 1.00 98.06 172 ARG A CA 1
ATOM 1309 C C . ARG A 1 172 ? 2.520 -10.976 -2.764 1.00 98.06 172 ARG A C 1
ATOM 1311 O O . ARG A 1 172 ? 3.222 -11.827 -2.229 1.00 98.06 172 ARG A O 1
ATOM 1318 N N . LEU A 1 173 ? 1.229 -10.823 -2.508 1.00 97.00 173 LEU A N 1
ATOM 1319 C CA . LEU A 1 173 ? 0.445 -11.754 -1.702 1.00 97.00 173 LEU A CA 1
ATOM 1320 C C . LEU A 1 173 ? -0.224 -12.762 -2.623 1.00 97.00 173 LEU A C 1
ATOM 1322 O O . LEU A 1 173 ? -0.816 -12.353 -3.621 1.00 97.00 173 LEU A O 1
ATOM 1326 N N . ALA A 1 174 ? -0.159 -14.045 -2.273 1.00 95.88 174 ALA A N 1
ATOM 1327 C CA . ALA A 1 174 ? -0.912 -15.078 -2.974 1.00 95.88 174 ALA A CA 1
ATOM 1328 C C . ALA A 1 174 ? -2.429 -14.864 -2.816 1.00 95.88 174 ALA A C 1
ATOM 1330 O O . ALA A 1 174 ? -2.862 -14.215 -1.859 1.00 95.88 174 ALA A O 1
ATOM 1331 N N . GLY A 1 175 ? -3.257 -15.508 -3.647 1.00 94.31 175 GLY A N 1
ATOM 1332 C CA . GLY A 1 175 ? -4.712 -15.645 -3.428 1.00 94.31 175 GLY A CA 1
ATOM 1333 C C . GLY A 1 175 ? -5.085 -15.893 -1.952 1.00 94.31 175 GLY A C 1
ATOM 1334 O O . GLY A 1 175 ? -5.872 -15.145 -1.364 1.00 94.31 175 GLY A O 1
ATOM 1335 N N . SER A 1 176 ? -4.404 -16.858 -1.323 1.00 93.88 176 SER A N 1
ATOM 1336 C CA . SER A 1 176 ? -4.552 -17.215 0.097 1.00 93.88 176 SER A CA 1
ATOM 1337 C C . SER A 1 176 ? -3.663 -16.446 1.084 1.00 93.88 176 SER A C 1
ATOM 1339 O O . SER A 1 176 ? -3.760 -16.702 2.286 1.00 93.88 176 SER A O 1
ATOM 1341 N N . GLY A 1 177 ? -2.826 -15.508 0.645 1.00 95.56 177 GLY A N 1
ATOM 1342 C CA . GLY A 1 177 ? -1.957 -14.711 1.518 1.00 95.56 177 GLY A CA 1
ATOM 1343 C C . GLY A 1 177 ? -2.695 -13.615 2.281 1.00 95.56 177 GLY A C 1
ATOM 1344 O O . GLY A 1 177 ? -3.717 -13.112 1.819 1.00 95.56 177 GLY A O 1
ATOM 1345 N N . PHE A 1 178 ? -2.204 -13.287 3.473 1.00 96.50 178 PHE A N 1
ATOM 1346 C CA . PHE A 1 178 ? -2.753 -12.244 4.344 1.00 96.50 178 PHE A CA 1
ATOM 1347 C C . PHE A 1 178 ? -1.651 -11.602 5.184 1.00 96.50 178 PHE A C 1
ATOM 1349 O O . PHE A 1 178 ? -0.548 -12.142 5.301 1.00 96.50 178 PHE A O 1
ATOM 1356 N N . ILE A 1 179 ? -1.975 -10.452 5.768 1.00 97.06 179 ILE A N 1
ATOM 1357 C CA . ILE A 1 179 ? -1.103 -9.702 6.670 1.00 97.06 179 ILE A CA 1
ATOM 1358 C C . ILE A 1 179 ? -1.849 -9.491 7.984 1.00 97.06 179 ILE A C 1
ATOM 1360 O O . ILE A 1 179 ? -2.942 -8.927 7.974 1.00 97.06 179 ILE A O 1
ATOM 1364 N N . ARG A 1 180 ? -1.267 -9.931 9.100 1.00 97.19 180 ARG A N 1
ATOM 1365 C CA . ARG A 1 180 ? -1.810 -9.732 10.450 1.00 97.19 180 ARG A CA 1
ATOM 1366 C C . ARG A 1 180 ? -1.739 -8.264 10.877 1.00 97.19 180 ARG A C 1
ATOM 1368 O O . ARG A 1 180 ? -0.951 -7.493 10.332 1.00 97.19 180 ARG A O 1
ATOM 1375 N N . GLY A 1 181 ? -2.552 -7.895 11.867 1.00 96.62 181 GLY A N 1
ATOM 1376 C CA . GLY A 1 181 ? -2.536 -6.563 12.476 1.00 96.62 181 GLY A CA 1
ATOM 1377 C C . GLY A 1 181 ? -1.156 -6.208 13.024 1.00 96.62 181 GLY A C 1
ATOM 1378 O O . GLY A 1 181 ? -0.588 -6.963 13.810 1.00 96.62 181 GLY A O 1
ATOM 1379 N N . HIS A 1 182 ? -0.600 -5.084 12.572 1.00 96.19 182 HIS A N 1
ATOM 1380 C CA . HIS A 1 182 ? 0.673 -4.560 13.065 1.00 96.19 182 HIS A CA 1
ATOM 1381 C C . HIS A 1 182 ? 0.827 -3.061 12.785 1.00 96.19 182 HIS A C 1
ATOM 1383 O O . HIS A 1 182 ? 0.134 -2.484 11.945 1.00 96.19 182 HIS A O 1
ATOM 1389 N N . VAL A 1 183 ? 1.784 -2.432 13.465 1.00 94.94 183 VAL A N 1
ATOM 1390 C CA . VAL A 1 183 ? 2.253 -1.072 13.166 1.00 94.94 183 VAL A CA 1
ATOM 1391 C C . VAL A 1 183 ? 3.650 -1.160 12.552 1.00 94.94 183 VAL A C 1
ATOM 1393 O O . VAL A 1 183 ? 4.526 -1.827 13.105 1.00 94.94 183 VAL A O 1
ATOM 1396 N N . ASP A 1 184 ? 3.882 -0.476 11.428 1.00 89.31 184 ASP A N 1
ATOM 1397 C CA . ASP A 1 184 ? 5.191 -0.457 10.759 1.00 89.31 184 ASP A CA 1
ATOM 1398 C C . ASP A 1 184 ? 6.289 0.107 11.686 1.00 89.31 184 ASP A C 1
ATOM 1400 O O . ASP A 1 184 ? 6.170 1.208 12.243 1.00 89.31 184 ASP A O 1
ATOM 1404 N N . GLU A 1 185 ? 7.412 -0.615 11.783 1.00 87.50 185 GLU A N 1
ATOM 1405 C CA . GLU A 1 185 ? 8.567 -0.239 12.606 1.00 87.50 185 GLU A CA 1
ATOM 1406 C C . GLU A 1 185 ? 9.093 1.165 12.246 1.00 87.50 185 GLU A C 1
ATOM 1408 O O . GLU A 1 185 ? 9.552 1.447 11.132 1.00 87.50 185 GLU A O 1
ATOM 1413 N N . SER A 1 186 ? 9.056 2.059 13.236 1.00 87.75 186 SER A N 1
ATOM 1414 C CA . SER A 1 186 ? 9.426 3.472 13.105 1.00 87.75 186 SER A CA 1
ATOM 1415 C C . SER A 1 186 ? 10.916 3.722 12.889 1.00 87.75 186 SER A C 1
ATOM 1417 O O . SER A 1 186 ? 11.294 4.737 12.305 1.00 87.75 186 SER A O 1
ATOM 1419 N N . ARG A 1 187 ? 11.781 2.787 13.292 1.00 85.19 187 ARG A N 1
ATOM 1420 C CA . ARG A 1 187 ? 13.231 2.905 13.075 1.00 85.19 187 ARG A CA 1
ATOM 1421 C C . ARG A 1 187 ? 13.624 2.802 11.602 1.00 85.19 187 ARG A C 1
ATOM 1423 O O . ARG A 1 187 ? 14.638 3.374 11.207 1.00 85.19 187 ARG A O 1
ATOM 1430 N N . ASN A 1 188 ? 12.819 2.109 10.797 1.00 81.94 188 ASN A N 1
ATOM 1431 C CA . ASN A 1 188 ? 13.143 1.788 9.407 1.00 81.94 188 ASN A CA 1
ATOM 1432 C C . ASN A 1 188 ? 12.467 2.715 8.390 1.00 81.94 188 ASN A C 1
ATOM 1434 O O . ASN A 1 188 ? 12.824 2.684 7.217 1.00 81.94 188 ASN A O 1
ATOM 1438 N N . SER A 1 189 ? 11.504 3.537 8.814 1.00 88.06 189 SER A N 1
ATOM 1439 C CA . SER A 1 189 ? 10.789 4.460 7.933 1.00 88.06 189 SER A CA 1
ATOM 1440 C C . SER A 1 189 ? 10.126 5.595 8.696 1.00 88.06 189 SER A C 1
ATOM 1442 O O . SER A 1 189 ? 9.704 5.414 9.837 1.00 88.06 189 SER A O 1
ATOM 1444 N N . THR A 1 190 ? 9.953 6.750 8.057 1.00 90.00 190 THR A N 1
ATOM 1445 C CA . THR A 1 190 ? 9.346 7.921 8.709 1.00 90.00 190 THR A CA 1
ATOM 1446 C C . THR A 1 190 ? 8.119 8.416 7.956 1.00 90.00 190 THR A C 1
ATOM 1448 O O . THR A 1 190 ? 8.109 8.460 6.731 1.00 90.00 190 THR A O 1
ATOM 1451 N N . GLY A 1 191 ? 7.096 8.842 8.697 1.00 91.88 191 GLY A N 1
ATOM 1452 C CA . GLY A 1 191 ? 6.031 9.731 8.235 1.00 91.88 191 GLY A CA 1
ATOM 1453 C C . GLY A 1 191 ? 4.937 9.103 7.376 1.00 91.88 191 GLY A C 1
ATOM 1454 O O . GLY A 1 191 ? 3.773 9.419 7.599 1.00 91.88 191 GLY A O 1
ATOM 1455 N N . ILE A 1 192 ? 5.288 8.212 6.448 1.00 96.75 192 ILE A N 1
ATOM 1456 C CA . ILE A 1 192 ? 4.357 7.624 5.480 1.00 96.75 192 ILE A CA 1
ATOM 1457 C C . ILE A 1 192 ? 4.598 6.127 5.282 1.00 96.75 192 ILE A C 1
ATOM 1459 O O . ILE A 1 192 ? 5.744 5.670 5.235 1.00 96.75 192 ILE A O 1
ATOM 1463 N N . VAL A 1 193 ? 3.502 5.397 5.092 1.00 97.88 193 VAL A N 1
ATOM 1464 C CA . VAL A 1 193 ? 3.462 4.114 4.387 1.00 97.88 193 VAL A CA 1
ATOM 1465 C C . VAL A 1 193 ? 2.455 4.274 3.253 1.00 97.88 193 VAL A C 1
ATOM 1467 O O . VAL A 1 193 ? 1.256 4.387 3.497 1.00 97.88 193 VAL A O 1
ATOM 1470 N N . GLY A 1 194 ? 2.944 4.349 2.018 1.00 98.06 194 GLY A N 1
ATOM 1471 C CA . GLY A 1 194 ? 2.106 4.477 0.827 1.00 98.06 194 GLY A CA 1
ATOM 1472 C C . GLY A 1 194 ? 2.291 3.275 -0.083 1.00 98.06 194 GLY A C 1
ATOM 1473 O O . GLY A 1 194 ? 3.408 2.779 -0.201 1.00 98.06 194 GLY A O 1
ATOM 1474 N N . GLY A 1 195 ? 1.238 2.787 -0.730 1.00 98.44 195 GLY A N 1
ATOM 1475 C CA . GLY A 1 195 ? 1.364 1.631 -1.612 1.00 98.44 195 GLY A CA 1
ATOM 1476 C C . GLY A 1 195 ? 0.460 1.687 -2.828 1.00 98.44 195 GLY A C 1
ATOM 1477 O O . GLY A 1 195 ? -0.748 1.888 -2.719 1.00 98.44 195 GLY A O 1
ATOM 1478 N N . LEU A 1 196 ? 1.067 1.476 -3.993 1.00 98.88 196 LEU A N 1
ATOM 1479 C CA . LEU A 1 196 ? 0.366 1.277 -5.254 1.00 98.88 196 LEU A CA 1
ATOM 1480 C C . LEU A 1 196 ? -0.120 -0.167 -5.327 1.00 98.88 196 LEU A C 1
ATOM 1482 O O . LEU A 1 196 ? 0.689 -1.089 -5.226 1.00 98.88 196 LEU A O 1
ATOM 1486 N N . CYS A 1 197 ? -1.422 -0.353 -5.500 1.00 98.62 197 CYS A N 1
ATOM 1487 C CA . CYS A 1 197 ? -2.066 -1.654 -5.635 1.00 98.62 197 CYS A CA 1
ATOM 1488 C C . CYS A 1 197 ? -2.110 -2.074 -7.104 1.00 98.62 197 CYS A C 1
ATOM 1490 O O . CYS A 1 197 ? -2.539 -1.293 -7.947 1.00 98.62 197 CYS A O 1
ATOM 1492 N N . LEU A 1 198 ? -1.702 -3.304 -7.405 1.00 98.56 198 LEU A N 1
ATOM 1493 C CA . LEU A 1 198 ? -1.704 -3.870 -8.752 1.00 98.56 198 LEU A CA 1
ATOM 1494 C C . LEU A 1 198 ? -2.373 -5.252 -8.751 1.00 98.56 198 LEU A C 1
ATOM 1496 O O . LEU A 1 198 ? -2.225 -6.007 -7.781 1.00 98.56 198 LEU A O 1
ATOM 1500 N N . ASP A 1 199 ? -2.981 -5.602 -9.883 1.00 96.19 199 ASP A N 1
ATOM 1501 C CA . ASP A 1 199 ? -3.554 -6.918 -10.207 1.00 96.19 199 ASP A CA 1
ATOM 1502 C C . ASP A 1 199 ? -4.910 -7.193 -9.531 1.00 96.19 199 ASP A C 1
ATOM 1504 O O . ASP A 1 199 ? -5.958 -6.845 -10.077 1.00 96.19 199 ASP A O 1
ATOM 1508 N N . ALA A 1 200 ? -4.920 -7.774 -8.329 1.00 95.94 200 ALA A N 1
ATOM 1509 C CA . ALA A 1 200 ? -6.146 -8.139 -7.623 1.00 95.94 200 ALA A CA 1
ATOM 1510 C C . ALA A 1 200 ? -6.502 -7.177 -6.481 1.00 95.94 200 ALA A C 1
ATOM 1512 O O . ALA A 1 200 ? -5.632 -6.606 -5.822 1.00 95.94 200 ALA A O 1
ATOM 1513 N N . GLY A 1 201 ? -7.803 -7.041 -6.205 1.00 95.81 201 GLY A N 1
ATOM 1514 C CA . GLY A 1 201 ? -8.300 -6.281 -5.057 1.00 95.81 201 GLY A CA 1
ATOM 1515 C C . GLY A 1 201 ? -8.021 -6.984 -3.724 1.00 95.81 201 GLY A C 1
ATOM 1516 O O . GLY A 1 201 ? -7.911 -8.209 -3.685 1.00 95.81 201 GLY A O 1
ATOM 1517 N N . ARG A 1 202 ? -7.937 -6.223 -2.626 1.00 97.25 202 ARG A N 1
ATOM 1518 C CA . ARG A 1 202 ? -7.889 -6.714 -1.229 1.00 97.25 202 ARG A CA 1
ATOM 1519 C C . ARG A 1 202 ? -8.582 -5.733 -0.284 1.00 97.25 202 ARG A C 1
ATOM 1521 O O . ARG A 1 202 ? -8.861 -4.607 -0.688 1.00 97.25 202 ARG A O 1
ATOM 1528 N N . VAL A 1 203 ? -8.807 -6.122 0.971 1.00 97.81 203 VAL A N 1
ATOM 1529 C CA . VAL A 1 203 ? -9.239 -5.183 2.020 1.00 97.81 203 VAL A CA 1
ATOM 1530 C C . VAL A 1 203 ? -8.136 -5.033 3.054 1.00 97.81 203 VAL A C 1
ATOM 1532 O O . VAL A 1 203 ? -7.642 -6.024 3.591 1.00 97.81 203 VAL A O 1
ATOM 1535 N N . MET A 1 204 ? -7.749 -3.787 3.321 1.00 98.56 204 MET A N 1
ATOM 1536 C CA . MET A 1 204 ? -6.943 -3.440 4.484 1.00 98.56 204 MET A CA 1
ATOM 1537 C C . MET A 1 204 ? -7.856 -3.009 5.625 1.00 98.56 204 MET A C 1
ATOM 1539 O O . MET A 1 204 ? -8.747 -2.190 5.417 1.00 98.56 204 MET A O 1
ATOM 1543 N N . THR A 1 205 ? -7.616 -3.528 6.824 1.00 98.25 205 THR A N 1
ATOM 1544 C CA . THR A 1 205 ? -8.373 -3.164 8.025 1.00 98.25 205 THR A CA 1
ATOM 1545 C C . THR A 1 205 ? -7.458 -2.426 8.988 1.00 98.25 205 THR A C 1
ATOM 1547 O O . THR A 1 205 ? -6.366 -2.919 9.284 1.00 98.25 205 THR A O 1
ATOM 1550 N N . LEU A 1 206 ? -7.908 -1.267 9.475 1.00 98.31 206 LEU A N 1
ATOM 1551 C CA . LEU A 1 206 ? -7.251 -0.505 10.530 1.00 98.31 206 LEU A CA 1
ATOM 1552 C C . LEU A 1 206 ? -7.998 -0.677 11.854 1.00 98.31 206 LEU A C 1
ATOM 1554 O O . LEU A 1 206 ? -9.213 -0.466 11.915 1.00 98.31 206 LEU A O 1
ATOM 1558 N N . THR A 1 207 ? -7.261 -1.002 12.911 1.00 97.25 207 THR A N 1
ATOM 1559 C CA . THR A 1 207 ? -7.772 -1.138 14.281 1.00 97.25 207 THR A CA 1
ATOM 1560 C C . THR A 1 207 ? -6.924 -0.332 15.254 1.00 97.25 207 THR A C 1
ATOM 1562 O O . THR A 1 207 ? -5.725 -0.140 15.051 1.00 97.25 207 THR A O 1
ATOM 1565 N N . HIS A 1 208 ? -7.542 0.137 16.335 1.00 96.00 208 HIS A N 1
ATOM 1566 C CA . HIS A 1 208 ? -6.864 0.930 17.353 1.00 96.00 208 HIS A CA 1
ATOM 1567 C C . HIS A 1 208 ? -7.259 0.455 18.746 1.00 96.00 208 HIS A C 1
ATOM 1569 O O . HIS A 1 208 ? -8.438 0.263 19.040 1.00 96.00 208 HIS A O 1
ATOM 1575 N N . ARG A 1 209 ? -6.270 0.298 19.629 1.00 94.50 209 ARG A N 1
ATOM 1576 C CA . ARG A 1 209 ? -6.477 -0.263 20.974 1.00 94.50 209 ARG A CA 1
ATOM 1577 C C . ARG A 1 209 ? -7.439 0.558 21.845 1.00 94.50 209 ARG A C 1
ATOM 1579 O O . ARG A 1 209 ? -8.137 -0.015 22.673 1.00 94.50 209 ARG A O 1
ATOM 1586 N N . ASP A 1 210 ? -7.480 1.878 21.646 1.00 95.50 210 ASP A N 1
ATOM 1587 C CA . ASP A 1 210 ? -8.348 2.778 22.421 1.00 95.50 210 ASP A CA 1
ATOM 1588 C C . ASP A 1 210 ? -9.793 2.808 21.873 1.00 95.50 210 ASP A C 1
ATOM 1590 O O . ASP A 1 210 ? -10.670 3.398 22.497 1.00 95.50 210 ASP A O 1
ATOM 1594 N N . TYR A 1 211 ? -10.052 2.144 20.737 1.00 95.81 211 TYR A N 1
ATOM 1595 C CA . TYR A 1 211 ? -11.376 1.991 20.118 1.00 95.81 211 TYR A CA 1
ATOM 1596 C C . TYR A 1 211 ? -11.681 0.497 19.884 1.00 95.81 211 TYR A C 1
ATOM 1598 O O . TYR A 1 211 ? -11.790 0.046 18.741 1.00 95.81 211 TYR A O 1
ATOM 1606 N N . PRO A 1 212 ? -11.759 -0.321 20.953 1.00 94.69 212 PRO A N 1
ATOM 1607 C CA . PRO A 1 212 ? -11.903 -1.767 20.821 1.00 94.69 212 PRO A CA 1
ATOM 1608 C C . PRO A 1 212 ? -13.213 -2.140 20.115 1.00 94.69 212 PRO A C 1
ATOM 1610 O O . PRO A 1 212 ? -14.285 -1.651 20.460 1.00 94.69 212 PRO A O 1
ATOM 1613 N N . GLY A 1 213 ? -13.123 -3.043 19.137 1.00 93.69 213 GLY A N 1
ATOM 1614 C CA . GLY A 1 213 ? -14.263 -3.489 18.328 1.00 93.69 213 GLY A CA 1
ATOM 1615 C C . GLY A 1 213 ? -14.601 -2.575 17.146 1.00 93.69 213 GLY A C 1
ATOM 1616 O O . GLY A 1 213 ? -15.328 -3.006 16.248 1.00 93.69 213 GLY A O 1
ATOM 1617 N N . GLU A 1 214 ? -14.043 -1.363 17.099 1.00 96.62 214 GLU A N 1
ATOM 1618 C CA . GLU A 1 214 ? -14.156 -0.478 15.945 1.00 96.62 214 GLU A CA 1
ATOM 1619 C C . GLU A 1 214 ? -13.071 -0.778 14.907 1.00 96.62 214 GLU A C 1
ATOM 1621 O O . GLU A 1 214 ? -11.922 -1.083 15.237 1.00 96.62 214 GLU A O 1
ATOM 1626 N N . ARG A 1 215 ? -13.442 -0.690 13.628 1.00 96.69 215 ARG A N 1
ATOM 1627 C CA . ARG A 1 215 ? -12.523 -0.902 12.507 1.00 96.69 215 ARG A CA 1
ATOM 1628 C C . ARG A 1 215 ? -12.830 0.015 11.336 1.00 96.69 215 ARG A C 1
ATOM 1630 O O . ARG A 1 215 ? -13.994 0.256 11.008 1.00 96.69 215 ARG A O 1
ATOM 1637 N N . VAL A 1 216 ? -11.771 0.460 10.675 1.00 97.75 216 VAL A N 1
ATOM 1638 C CA . VAL A 1 216 ? -11.847 1.169 9.395 1.00 97.75 216 VAL A CA 1
ATOM 1639 C C . VAL A 1 216 ? -11.405 0.217 8.301 1.00 97.75 216 VAL A C 1
ATOM 1641 O O . VAL A 1 216 ? -10.390 -0.460 8.442 1.00 97.75 216 VAL A O 1
ATOM 1644 N N . GLU A 1 217 ? -12.154 0.163 7.209 1.00 97.94 217 GLU A N 1
ATOM 1645 C CA . GLU A 1 217 ? -11.834 -0.693 6.068 1.00 97.94 217 GLU A CA 1
ATOM 1646 C C . GLU A 1 217 ? -11.378 0.174 4.892 1.00 97.94 217 GLU A C 1
ATOM 1648 O O . GLU A 1 217 ? -11.987 1.193 4.569 1.00 97.94 217 GLU A O 1
ATOM 1653 N N . MET A 1 218 ? -10.307 -0.241 4.227 1.00 98.38 218 MET A N 1
ATOM 1654 C CA . MET A 1 218 ? -9.746 0.396 3.042 1.00 98.38 218 MET A CA 1
ATOM 1655 C C . MET A 1 218 ? -9.770 -0.603 1.893 1.00 98.38 218 MET A C 1
ATOM 1657 O O . MET A 1 218 ? -9.152 -1.668 1.962 1.00 98.38 218 MET A O 1
ATOM 1661 N N . MET A 1 219 ? -10.470 -0.253 0.820 1.00 98.00 219 MET A N 1
ATOM 1662 C CA . MET A 1 219 ? -10.505 -1.064 -0.383 1.00 98.00 219 MET A CA 1
ATOM 1663 C C . MET A 1 219 ? -9.216 -0.859 -1.171 1.00 98.00 219 MET A C 1
ATOM 1665 O O . MET A 1 219 ? -8.983 0.195 -1.760 1.00 98.00 219 MET A O 1
ATOM 1669 N N . LEU A 1 220 ? -8.388 -1.894 -1.219 1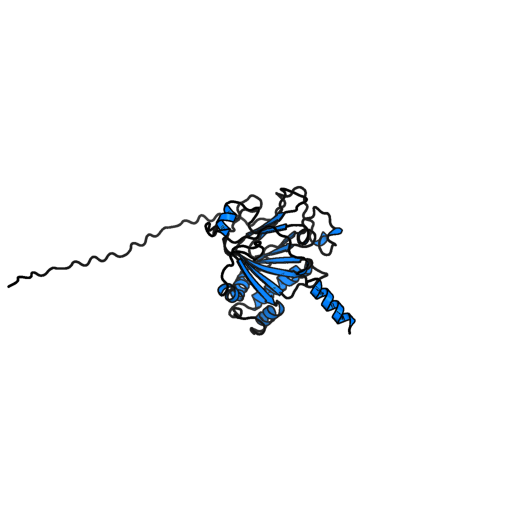.00 98.06 220 LEU A N 1
ATOM 1670 C CA . LEU A 1 220 ? -7.159 -1.922 -1.998 1.00 98.06 220 LEU A CA 1
ATOM 1671 C C . LEU A 1 220 ? -7.469 -2.395 -3.420 1.00 98.06 220 LEU A C 1
ATOM 1673 O O . LEU A 1 220 ? -7.046 -3.479 -3.821 1.00 98.06 220 LEU A O 1
ATOM 1677 N N . ALA A 1 221 ? -8.262 -1.615 -4.155 1.00 97.31 221 ALA A N 1
ATOM 1678 C CA . ALA A 1 221 ? -8.584 -1.902 -5.549 1.00 97.31 221 ALA A CA 1
ATOM 1679 C C . ALA A 1 221 ? -7.321 -1.831 -6.437 1.00 97.31 221 ALA A C 1
ATOM 1681 O O . ALA A 1 221 ? -6.397 -1.073 -6.126 1.00 97.31 221 ALA A O 1
ATOM 1682 N N . PRO A 1 222 ? -7.259 -2.580 -7.552 1.00 97.50 222 PRO A N 1
ATOM 1683 C CA . PRO A 1 222 ? -6.204 -2.409 -8.546 1.00 97.50 222 PRO A CA 1
ATOM 1684 C C . PRO A 1 222 ? -6.089 -0.942 -8.973 1.00 97.50 222 PRO A C 1
ATOM 1686 O O . PRO A 1 222 ? -7.088 -0.226 -9.039 1.00 97.50 222 PRO A O 1
ATOM 1689 N N . ARG A 1 223 ? -4.858 -0.493 -9.223 1.00 98.31 223 ARG A N 1
ATOM 1690 C CA . ARG A 1 223 ? -4.491 0.876 -9.623 1.00 98.31 223 ARG A CA 1
ATOM 1691 C C . ARG A 1 223 ? -4.785 1.971 -8.599 1.00 98.31 223 ARG A C 1
ATOM 1693 O O . ARG A 1 223 ? -4.583 3.146 -8.905 1.00 98.31 223 ARG A O 1
ATOM 1700 N N . CYS A 1 224 ? -5.212 1.635 -7.381 1.00 98.19 224 CYS A N 1
ATOM 1701 C CA . CYS A 1 224 ? -5.319 2.620 -6.311 1.00 98.19 224 CYS A CA 1
ATOM 1702 C C . CYS A 1 224 ? -3.963 2.869 -5.628 1.00 98.19 224 CYS A C 1
ATOM 1704 O O . CYS A 1 224 ? -3.081 2.006 -5.616 1.00 98.19 224 CYS A O 1
ATOM 1706 N N . PHE A 1 225 ? -3.819 4.031 -4.994 1.00 98.69 225 PHE A N 1
ATOM 1707 C CA . PHE A 1 225 ? -2.719 4.338 -4.085 1.00 98.69 225 PHE A CA 1
ATOM 1708 C C . PHE A 1 225 ? -3.269 4.562 -2.682 1.00 98.69 225 PHE A C 1
ATOM 1710 O O . PHE A 1 225 ? -4.017 5.515 -2.454 1.00 98.69 225 PHE A O 1
ATOM 1717 N N . TYR A 1 226 ? -2.934 3.675 -1.746 1.00 98.62 226 TYR A N 1
ATOM 1718 C CA . TYR A 1 226 ? -3.274 3.886 -0.342 1.00 98.62 226 TYR A CA 1
ATOM 1719 C C . TYR A 1 226 ? -2.167 4.670 0.358 1.00 98.62 226 TYR A C 1
ATOM 1721 O O . TYR A 1 226 ? -0.992 4.543 0.014 1.00 98.62 226 TYR A O 1
ATOM 1729 N N . VAL A 1 227 ? -2.546 5.455 1.362 1.00 98.50 227 VAL A N 1
ATOM 1730 C CA . VAL A 1 227 ? -1.642 6.290 2.148 1.00 98.50 227 VAL A CA 1
ATOM 1731 C C . VAL A 1 227 ? -2.001 6.181 3.621 1.00 98.50 227 VAL A C 1
ATOM 1733 O O . VAL A 1 227 ? -3.121 6.500 4.008 1.00 98.50 227 VAL A O 1
ATOM 1736 N N . LEU A 1 228 ? -1.029 5.789 4.441 1.00 98.50 228 LEU A N 1
ATOM 1737 C CA . LEU A 1 228 ? -1.067 5.903 5.895 1.00 98.50 228 LEU A CA 1
ATOM 1738 C C . LEU A 1 228 ? -0.053 6.972 6.310 1.00 98.50 228 LEU A C 1
ATOM 1740 O O . LEU A 1 228 ? 1.151 6.806 6.096 1.00 98.50 228 LEU A O 1
ATOM 1744 N N . ILE A 1 229 ? -0.527 8.063 6.909 1.00 97.69 229 ILE A N 1
ATOM 1745 C CA . ILE A 1 229 ? 0.306 9.106 7.532 1.00 97.69 229 ILE A CA 1
ATOM 1746 C C . ILE A 1 229 ? -0.144 9.325 8.975 1.00 97.69 229 ILE A C 1
ATOM 1748 O O . ILE A 1 229 ? -1.143 8.750 9.400 1.00 97.69 229 ILE A O 1
ATOM 1752 N N . GLY A 1 230 ? 0.565 10.161 9.735 1.00 95.81 230 GLY A N 1
ATOM 1753 C CA . GLY A 1 230 ? 0.093 10.644 11.038 1.00 95.81 230 GLY A CA 1
ATOM 1754 C C . GLY A 1 230 ? -0.330 9.519 11.995 1.00 95.81 230 GLY A C 1
ATOM 1755 O O . GLY A 1 230 ? 0.344 8.493 12.084 1.00 95.81 230 GLY A O 1
ATOM 1756 N N . ARG A 1 231 ? -1.470 9.703 12.671 1.00 96.12 231 ARG A N 1
ATOM 1757 C CA . ARG A 1 231 ? -2.079 8.715 13.579 1.00 96.12 231 ARG A CA 1
ATOM 1758 C C . ARG A 1 231 ? -2.180 7.333 12.934 1.00 96.12 231 ARG A C 1
ATOM 1760 O O . ARG A 1 231 ? -1.690 6.372 13.511 1.00 96.12 231 ARG A O 1
ATOM 1767 N N . ALA A 1 232 ? -2.710 7.227 11.715 1.00 97.25 232 ALA A N 1
ATOM 1768 C CA . ALA A 1 232 ? -2.880 5.938 11.033 1.00 97.25 232 ALA A CA 1
ATOM 1769 C C . ALA A 1 232 ? -1.561 5.168 10.819 1.00 97.25 232 ALA A C 1
ATOM 1771 O O . ALA A 1 232 ? -1.552 3.945 10.814 1.00 97.25 232 ALA A O 1
ATOM 1772 N N . ARG A 1 233 ? -0.434 5.870 10.658 1.00 96.31 233 ARG A N 1
ATOM 1773 C CA . ARG A 1 233 ? 0.890 5.255 10.468 1.00 96.31 233 ARG A CA 1
ATOM 1774 C C . ARG A 1 233 ? 1.588 4.880 11.779 1.00 96.31 233 ARG A C 1
ATOM 1776 O O . ARG A 1 233 ? 2.524 4.082 11.747 1.00 96.31 233 ARG A O 1
ATOM 1783 N N . TYR A 1 234 ? 1.236 5.506 12.899 1.00 95.62 234 TYR A N 1
ATOM 1784 C CA . TYR A 1 234 ? 1.972 5.364 14.166 1.00 95.62 234 TYR A CA 1
ATOM 1785 C C . TYR A 1 234 ? 1.168 4.709 15.289 1.00 95.62 234 TYR A C 1
ATOM 1787 O O . TYR A 1 234 ? 1.764 4.034 16.123 1.00 95.62 234 TYR A O 1
ATOM 1795 N N . ASP A 1 235 ? -0.148 4.891 15.296 1.00 95.62 235 ASP A N 1
ATOM 1796 C CA . ASP A 1 235 ? -1.017 4.500 16.406 1.00 95.62 235 ASP A CA 1
ATOM 1797 C C . ASP A 1 235 ? -1.998 3.382 16.007 1.00 95.62 235 ASP A C 1
ATOM 1799 O O . ASP A 1 235 ? -2.468 2.641 16.868 1.00 95.62 235 ASP A O 1
ATOM 1803 N N . TRP A 1 236 ? -2.298 3.236 14.711 1.00 96.62 236 TRP A N 1
ATOM 1804 C CA . TRP A 1 236 ? -3.247 2.244 14.200 1.00 96.62 236 TRP A CA 1
ATOM 1805 C C . TRP A 1 236 ? -2.533 1.004 13.671 1.00 96.62 236 TRP A C 1
ATOM 1807 O O . TRP A 1 236 ? -1.614 1.095 12.855 1.00 96.62 236 TRP A O 1
ATOM 1817 N N . GLU A 1 237 ? -2.998 -0.163 14.103 1.00 97.56 237 GLU A N 1
ATOM 1818 C CA . GLU A 1 237 ? -2.607 -1.427 13.497 1.00 97.56 237 GLU A CA 1
ATOM 1819 C C . GLU A 1 237 ? -3.295 -1.569 12.146 1.00 97.56 237 GLU A C 1
ATOM 1821 O O . GLU A 1 237 ? -4.487 -1.297 12.021 1.00 97.56 237 GLU A O 1
ATOM 1826 N N . HIS A 1 238 ? -2.551 -2.025 11.146 1.00 97.94 238 HIS A N 1
ATOM 1827 C CA . HIS A 1 238 ? -3.076 -2.334 9.829 1.00 97.94 238 HIS A CA 1
ATOM 1828 C C . HIS A 1 238 ? -2.869 -3.812 9.508 1.00 97.94 238 HIS A C 1
ATOM 1830 O O . HIS A 1 238 ? -1.892 -4.439 9.915 1.00 97.94 238 HIS A O 1
ATOM 1836 N N . SER A 1 239 ? -3.820 -4.368 8.775 1.00 98.19 239 SER A N 1
ATOM 1837 C CA . SER A 1 239 ? -3.857 -5.767 8.348 1.00 98.19 239 SER A CA 1
ATOM 1838 C C . SER A 1 239 ? -4.414 -5.848 6.933 1.00 98.19 239 SER A C 1
ATOM 1840 O O . SER A 1 239 ? -5.041 -4.898 6.473 1.00 98.19 239 SER A O 1
ATOM 1842 N N . VAL A 1 240 ? -4.188 -6.954 6.224 1.00 97.88 240 VAL A N 1
ATOM 1843 C CA . VAL A 1 240 ? -4.754 -7.186 4.884 1.00 97.88 240 VAL A CA 1
ATOM 1844 C C . VAL A 1 240 ? -5.374 -8.567 4.837 1.00 97.88 240 VAL A C 1
ATOM 1846 O O . VAL A 1 240 ? -4.676 -9.554 5.067 1.00 97.88 240 VAL A O 1
ATOM 1849 N N . ASP A 1 241 ? -6.666 -8.627 4.505 1.00 95.69 241 ASP A N 1
ATOM 1850 C CA . ASP A 1 241 ? -7.473 -9.851 4.501 1.00 95.69 241 ASP A CA 1
ATOM 1851 C C . ASP A 1 241 ? -7.323 -10.662 5.805 1.00 95.69 241 ASP A C 1
ATOM 1853 O O . ASP A 1 241 ? -7.225 -11.887 5.744 1.00 95.69 241 ASP A O 1
ATOM 1857 N N . TRP A 1 242 ? -7.272 -9.968 6.952 1.00 94.50 242 TRP A N 1
ATOM 1858 C CA . TRP A 1 242 ? -7.184 -10.526 8.306 1.00 94.50 242 TRP A CA 1
ATOM 1859 C C . TRP A 1 242 ? -7.923 -9.621 9.300 1.00 94.50 242 TRP A C 1
ATOM 1861 O O . TRP A 1 242 ? -7.847 -8.400 9.205 1.00 94.50 242 TRP A O 1
ATOM 1871 N N . VAL A 1 243 ? -8.641 -10.218 10.250 1.00 86.31 243 VAL A N 1
ATOM 1872 C CA . VAL A 1 243 ? -9.322 -9.511 11.360 1.00 86.31 243 VAL A CA 1
ATOM 1873 C C . VAL A 1 243 ? -9.135 -10.216 12.711 1.00 86.31 243 VAL A C 1
ATOM 1875 O O . VAL A 1 243 ? -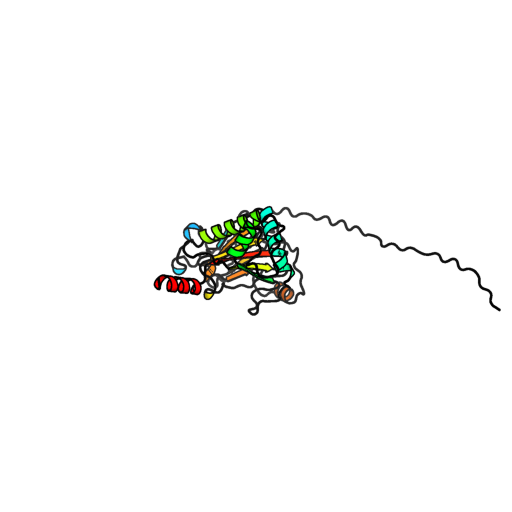9.628 -9.750 13.734 1.00 86.31 243 VAL A O 1
ATOM 1878 N N . GLY A 1 244 ? -8.433 -11.350 12.713 1.00 90.25 244 GLY A N 1
ATOM 1879 C CA . GLY A 1 244 ? -8.212 -12.214 13.863 1.00 90.25 244 GLY A CA 1
ATOM 1880 C C . GLY A 1 244 ? -7.750 -13.602 13.420 1.00 90.25 244 GLY A C 1
ATOM 1881 O O . GLY A 1 244 ? -7.921 -13.989 12.263 1.00 90.25 244 GLY A O 1
ATOM 1882 N N . ASP A 1 245 ? -7.168 -14.361 14.345 1.00 88.75 245 ASP A N 1
ATOM 1883 C CA . ASP A 1 245 ? -6.789 -15.754 14.103 1.00 88.75 245 ASP A CA 1
ATOM 1884 C C . ASP A 1 245 ? -8.014 -16.668 14.258 1.00 88.75 245 ASP A C 1
ATOM 1886 O O . ASP A 1 245 ? -8.275 -17.216 15.328 1.00 88.75 245 ASP A O 1
ATOM 1890 N N . ASP A 1 246 ? -8.778 -16.806 13.175 1.00 90.06 246 ASP A N 1
ATOM 1891 C CA . ASP A 1 246 ? -9.931 -17.704 13.072 1.00 90.06 246 ASP A CA 1
ATOM 1892 C C . ASP A 1 246 ? -9.605 -19.001 12.299 1.00 90.06 246 ASP A C 1
ATOM 1894 O O . ASP A 1 246 ? -8.486 -19.224 11.815 1.00 90.06 246 ASP A O 1
ATOM 1898 N N . ASP A 1 247 ? -10.605 -19.875 12.162 1.00 91.75 247 ASP A N 1
ATOM 1899 C CA . ASP A 1 247 ? -10.479 -21.140 11.435 1.00 91.75 247 ASP A CA 1
ATOM 1900 C C . ASP A 1 247 ? -10.050 -20.951 9.971 1.00 91.75 247 ASP A C 1
ATOM 1902 O O . ASP A 1 247 ? -9.302 -21.780 9.440 1.00 91.75 247 ASP A O 1
ATOM 1906 N N . GLU A 1 248 ? -10.486 -19.876 9.300 1.00 89.31 248 GLU A N 1
ATOM 1907 C CA . GLU A 1 248 ? -10.078 -19.586 7.922 1.00 89.31 248 GLU A CA 1
ATOM 1908 C C . GLU A 1 248 ? -8.566 -19.343 7.869 1.00 89.31 248 GLU A C 1
ATOM 1910 O O . GLU A 1 248 ? -7.854 -19.998 7.099 1.00 89.31 248 GLU A O 1
ATOM 1915 N N . HIS A 1 249 ? -8.058 -18.442 8.710 1.00 91.00 249 HIS A N 1
ATOM 1916 C CA . HIS A 1 249 ? -6.650 -18.051 8.716 1.00 91.00 249 HIS A CA 1
ATOM 1917 C C . HIS A 1 249 ? -5.742 -19.196 9.152 1.00 91.00 249 HIS A C 1
ATOM 1919 O O . HIS A 1 249 ? -4.723 -19.448 8.503 1.00 91.00 249 HIS A O 1
ATOM 1925 N N . ILE A 1 250 ? -6.135 -19.970 10.168 1.00 89.38 250 ILE A N 1
ATOM 1926 C CA . ILE A 1 250 ? -5.396 -21.167 10.592 1.00 89.38 250 ILE A CA 1
ATOM 1927 C C . ILE A 1 250 ? -5.292 -22.167 9.433 1.00 89.38 250 ILE A C 1
ATOM 1929 O O . ILE A 1 250 ? -4.217 -22.716 9.162 1.00 89.38 250 ILE A O 1
ATOM 1933 N N . ARG A 1 251 ? -6.390 -22.398 8.705 1.00 90.88 251 ARG A N 1
ATOM 1934 C CA . ARG A 1 251 ? -6.394 -23.315 7.559 1.00 90.88 251 ARG A CA 1
ATOM 1935 C C . ARG A 1 251 ? -5.577 -22.794 6.384 1.00 90.88 251 ARG A C 1
ATOM 1937 O O . ARG A 1 251 ? -4.923 -23.610 5.725 1.00 90.88 251 ARG A O 1
ATOM 1944 N N . ARG A 1 252 ? -5.580 -21.478 6.144 1.00 90.75 252 ARG A N 1
ATOM 1945 C CA . ARG A 1 252 ? -4.731 -20.811 5.145 1.00 90.75 252 ARG A CA 1
ATOM 1946 C C . ARG A 1 252 ? -3.258 -20.976 5.498 1.00 90.75 252 ARG A C 1
ATOM 1948 O O . ARG A 1 252 ? -2.511 -21.441 4.645 1.00 90.75 252 ARG A O 1
ATOM 1955 N N . VAL A 1 253 ? -2.834 -20.715 6.739 1.00 88.38 253 VAL A N 1
ATOM 1956 C CA . VAL A 1 253 ? -1.444 -20.948 7.200 1.00 88.38 253 VAL A CA 1
ATOM 1957 C C . VAL A 1 253 ? -1.017 -22.396 6.951 1.00 88.38 253 VAL A C 1
ATOM 1959 O O . VAL A 1 253 ? 0.051 -22.640 6.399 1.00 88.38 253 VAL A O 1
ATOM 1962 N N . ARG A 1 254 ? -1.890 -23.363 7.256 1.00 87.88 254 ARG A N 1
ATOM 1963 C CA . ARG A 1 254 ? -1.655 -24.800 7.015 1.00 87.88 254 ARG A CA 1
ATOM 1964 C C . ARG A 1 254 ? -1.735 -25.225 5.542 1.00 87.88 254 ARG A C 1
ATOM 1966 O O . ARG A 1 254 ? -1.631 -26.417 5.267 1.00 87.88 254 ARG A O 1
ATOM 1973 N N . LYS A 1 255 ? -1.978 -24.298 4.606 1.00 86.69 255 LYS A N 1
ATOM 1974 C CA . LYS A 1 255 ? -2.195 -24.565 3.167 1.00 86.69 255 LYS A CA 1
ATOM 1975 C C . LYS A 1 255 ? -3.314 -25.582 2.893 1.00 86.69 255 LYS A C 1
ATOM 1977 O O . LYS A 1 255 ? -3.333 -26.250 1.867 1.00 86.69 255 LYS A O 1
ATOM 1982 N N . SER A 1 256 ? -4.268 -25.683 3.817 1.00 87.44 256 SER A N 1
ATOM 1983 C CA . SER A 1 256 ? -5.415 -26.607 3.766 1.00 87.44 256 SER A CA 1
ATOM 1984 C C . SER A 1 256 ? -6.701 -25.941 3.259 1.00 87.44 256 SER A C 1
ATOM 1986 O O . SER A 1 256 ? -7.779 -26.545 3.257 1.00 87.44 256 SER A O 1
ATOM 1988 N N . LEU A 1 257 ? -6.599 -24.668 2.873 1.00 87.19 257 LEU A N 1
ATOM 1989 C CA . LEU A 1 257 ? -7.677 -23.876 2.304 1.00 87.19 257 LEU A CA 1
ATOM 1990 C C . LEU A 1 257 ? -7.119 -22.950 1.218 1.00 87.19 257 LEU A C 1
ATOM 1992 O O . LEU A 1 257 ? -6.248 -22.114 1.474 1.00 87.19 257 LEU A O 1
ATOM 1996 N N . VAL A 1 258 ? -7.651 -23.101 0.009 1.00 85.88 258 VAL A N 1
ATOM 1997 C CA . VAL A 1 258 ? -7.439 -22.181 -1.109 1.00 85.88 258 VAL A CA 1
ATOM 1998 C C . VAL A 1 258 ? -8.642 -21.248 -1.155 1.00 85.88 258 VAL A C 1
ATOM 2000 O O . VAL A 1 258 ? -9.769 -21.716 -1.285 1.00 85.88 258 VAL A O 1
ATOM 2003 N N . VAL A 1 259 ? -8.405 -19.944 -1.008 1.00 88.38 259 VAL A N 1
ATOM 2004 C CA . VAL A 1 259 ? -9.451 -18.904 -1.086 1.00 88.38 259 VAL A CA 1
ATOM 2005 C C . VAL A 1 259 ? -9.332 -18.071 -2.361 1.00 88.38 259 VAL A C 1
ATOM 2007 O O . VAL A 1 259 ? -9.914 -16.998 -2.470 1.00 88.38 259 VAL A O 1
ATOM 2010 N N . GLU A 1 260 ? -8.557 -18.544 -3.331 1.00 92.50 260 GLU A N 1
ATOM 2011 C CA . GLU A 1 260 ? -8.457 -17.896 -4.630 1.00 92.50 260 GLU A CA 1
ATOM 2012 C C . GLU A 1 260 ? -9.818 -17.888 -5.345 1.00 92.50 260 GLU A C 1
ATOM 2014 O O . GLU A 1 260 ? -10.588 -18.847 -5.283 1.00 92.50 260 GLU A O 1
ATOM 2019 N N . GLY A 1 261 ? -10.142 -16.769 -5.987 1.00 92.69 261 GLY A N 1
ATOM 2020 C CA . GLY A 1 261 ? -11.417 -16.528 -6.647 1.00 92.69 261 GLY A CA 1
ATOM 2021 C C . GLY A 1 261 ? -12.570 -16.154 -5.713 1.00 92.69 261 GLY A C 1
ATOM 2022 O O . GLY A 1 261 ? -13.654 -15.836 -6.220 1.00 92.69 261 GLY A O 1
ATOM 2023 N N . THR A 1 262 ? -12.393 -16.143 -4.383 1.00 93.00 262 THR A N 1
ATOM 2024 C CA . THR A 1 262 ? -13.484 -15.745 -3.480 1.00 93.00 262 THR A CA 1
ATOM 2025 C C . THR A 1 262 ? -13.837 -14.263 -3.666 1.00 93.00 262 THR A C 1
ATOM 2027 O O . THR A 1 262 ? -12.938 -13.437 -3.856 1.00 93.00 262 THR A O 1
ATOM 2030 N N . PRO A 1 263 ? -15.135 -13.902 -3.658 1.00 94.12 263 PRO A N 1
ATOM 2031 C CA . PRO A 1 263 ? -15.557 -12.507 -3.744 1.00 94.12 263 PRO A CA 1
ATOM 2032 C C . PRO A 1 263 ? -15.042 -11.682 -2.567 1.00 94.12 263 PRO A C 1
ATOM 2034 O O . PRO A 1 263 ? -15.041 -12.149 -1.428 1.00 94.12 263 PRO A O 1
ATOM 2037 N N . ILE A 1 264 ? -14.661 -10.438 -2.840 1.00 94.62 264 ILE A N 1
ATOM 2038 C CA . ILE A 1 264 ? -14.272 -9.481 -1.806 1.00 94.62 264 ILE A CA 1
ATOM 2039 C C . ILE A 1 264 ? -15.503 -8.699 -1.368 1.00 94.62 264 ILE A C 1
ATOM 2041 O O . ILE A 1 264 ? -16.211 -8.134 -2.203 1.00 94.62 264 ILE A O 1
ATOM 2045 N N . VAL A 1 265 ? -15.735 -8.656 -0.058 1.00 93.50 265 VAL A N 1
ATOM 2046 C CA . VAL A 1 265 ? -16.753 -7.818 0.579 1.00 93.50 265 VAL A CA 1
ATOM 2047 C C . VAL A 1 265 ? -16.067 -6.586 1.151 1.00 93.50 265 VAL A C 1
ATOM 2049 O O . VAL A 1 265 ? -15.050 -6.708 1.827 1.00 93.50 265 VAL A O 1
ATOM 2052 N N . PHE A 1 266 ? -16.627 -5.413 0.884 1.00 95.56 266 PHE A N 1
ATOM 2053 C CA . PHE A 1 266 ? -16.141 -4.131 1.377 1.00 95.56 266 PHE A CA 1
ATOM 2054 C C . PHE A 1 266 ? -17.335 -3.239 1.703 1.00 95.56 266 PHE A C 1
ATOM 2056 O O . PHE A 1 266 ? -18.327 -3.250 0.974 1.00 95.56 266 PHE A O 1
ATOM 2063 N N . ASP A 1 267 ? -17.259 -2.491 2.804 1.00 93.69 267 ASP A N 1
ATOM 2064 C CA . ASP A 1 267 ? -18.365 -1.657 3.281 1.00 93.69 267 ASP A CA 1
ATOM 2065 C C . ASP A 1 267 ? -19.692 -2.442 3.360 1.00 93.69 267 ASP A C 1
ATOM 2067 O O . ASP A 1 267 ? -20.752 -2.014 2.908 1.00 93.69 267 ASP A O 1
ATOM 2071 N N . GLY A 1 268 ? -19.623 -3.671 3.876 1.00 90.69 268 GLY A N 1
ATOM 2072 C CA . GLY A 1 268 ? -20.780 -4.559 4.024 1.00 90.69 268 GLY A CA 1
ATOM 2073 C C . GLY A 1 268 ? -21.454 -5.007 2.719 1.00 90.69 268 GLY A C 1
ATOM 2074 O O . GLY A 1 268 ? -22.543 -5.574 2.790 1.00 90.69 268 GLY A O 1
ATOM 2075 N N . ALA A 1 269 ? -20.846 -4.777 1.551 1.00 91.81 269 ALA A N 1
ATOM 2076 C CA . ALA A 1 269 ? -21.385 -5.182 0.255 1.00 91.81 269 ALA A CA 1
ATOM 2077 C C . ALA A 1 269 ? -20.351 -5.967 -0.578 1.00 91.81 269 ALA A C 1
ATOM 2079 O O . ALA A 1 269 ? -19.151 -5.696 -0.498 1.00 91.81 269 ALA A O 1
ATOM 2080 N N . PRO A 1 270 ? -20.777 -6.945 -1.398 1.00 93.19 270 PRO A N 1
ATOM 2081 C CA . PRO A 1 270 ? -19.895 -7.577 -2.372 1.00 93.19 270 PRO A CA 1
ATOM 2082 C C . PRO A 1 270 ? -19.364 -6.561 -3.390 1.00 93.19 270 PRO A C 1
ATOM 2084 O O . PRO A 1 270 ? -20.104 -5.712 -3.885 1.00 93.19 270 PRO A O 1
ATOM 2087 N N . THR A 1 271 ? -18.092 -6.692 -3.744 1.00 94.12 271 THR A N 1
ATOM 2088 C CA . THR A 1 271 ? -17.425 -5.895 -4.779 1.00 94.12 271 THR A CA 1
ATOM 2089 C C . THR A 1 271 ? -17.262 -6.715 -6.067 1.00 94.12 271 THR A C 1
ATOM 2091 O O . THR A 1 271 ? -17.394 -7.942 -6.029 1.00 94.12 271 THR A O 1
ATOM 2094 N N . PRO A 1 272 ? -16.936 -6.093 -7.218 1.00 92.75 272 PRO A N 1
ATOM 2095 C CA . PRO A 1 272 ? -16.579 -6.848 -8.424 1.00 92.75 272 PRO A CA 1
ATOM 2096 C C . PRO A 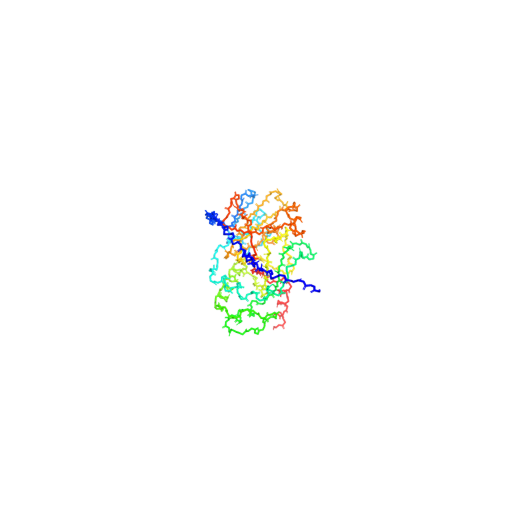1 272 ? -15.245 -7.605 -8.302 1.00 92.75 272 PRO A C 1
ATOM 2098 O O . PRO A 1 272 ? -14.924 -8.430 -9.158 1.00 92.75 272 PRO A O 1
ATOM 2101 N N . TYR A 1 273 ? -14.455 -7.336 -7.260 1.00 94.31 273 TYR A N 1
ATOM 2102 C CA . TYR A 1 273 ? -13.123 -7.899 -7.099 1.00 94.31 273 TYR A CA 1
ATOM 2103 C C . TYR A 1 273 ? -13.155 -9.261 -6.409 1.00 94.31 273 TYR A C 1
ATOM 2105 O O . TYR A 1 273 ? -14.033 -9.583 -5.603 1.00 94.31 273 TYR A O 1
ATOM 2113 N N . ARG A 1 274 ? -12.143 -10.068 -6.721 1.00 94.56 274 ARG A N 1
ATOM 2114 C CA . ARG A 1 274 ? -11.942 -11.407 -6.171 1.00 94.56 274 ARG A CA 1
ATOM 2115 C C . ARG A 1 274 ? -10.514 -11.559 -5.677 1.00 94.56 274 ARG A C 1
ATOM 2117 O O . ARG A 1 274 ? -9.609 -10.903 -6.191 1.00 94.56 274 ARG A O 1
ATOM 2124 N N . ARG A 1 275 ? -10.317 -12.442 -4.699 1.00 93.75 275 ARG A N 1
ATOM 2125 C CA . ARG A 1 275 ? -8.993 -12.758 -4.162 1.00 93.75 275 ARG A CA 1
ATOM 2126 C C . ARG A 1 275 ? -8.160 -13.502 -5.206 1.00 93.75 275 ARG A C 1
ATOM 2128 O O . ARG A 1 275 ? -8.441 -14.653 -5.510 1.00 93.75 275 ARG A O 1
ATOM 2135 N N . PHE A 1 276 ? -7.116 -12.862 -5.704 1.00 96.19 276 PHE A N 1
ATOM 2136 C CA . PHE A 1 276 ? -6.066 -13.461 -6.533 1.00 96.19 276 PHE A CA 1
ATOM 2137 C C . PHE A 1 276 ? -4.719 -12.889 -6.107 1.00 96.19 276 PHE A C 1
ATOM 2139 O O . PHE A 1 276 ? -4.660 -12.050 -5.203 1.00 96.19 276 PHE A O 1
ATOM 2146 N N . ASP A 1 277 ? -3.636 -13.335 -6.727 1.00 96.56 277 ASP A N 1
ATOM 2147 C CA . ASP A 1 277 ? -2.331 -12.733 -6.497 1.00 96.56 277 ASP A CA 1
ATOM 2148 C C . ASP A 1 277 ? -2.412 -11.205 -6.621 1.00 96.56 277 ASP A C 1
ATOM 2150 O O . ASP A 1 277 ? -2.959 -10.651 -7.568 1.00 96.56 277 ASP A O 1
ATOM 2154 N N . ARG A 1 278 ? -1.927 -10.507 -5.596 1.00 97.12 278 ARG A N 1
ATOM 2155 C CA . ARG A 1 278 ? -1.979 -9.046 -5.518 1.00 97.12 278 ARG A CA 1
ATOM 2156 C C . ARG A 1 278 ? -0.576 -8.533 -5.324 1.00 97.12 278 ARG A C 1
ATOM 2158 O O . ARG A 1 278 ? 0.086 -8.924 -4.362 1.00 97.12 278 ARG A O 1
ATOM 2165 N N . THR A 1 279 ? -0.138 -7.634 -6.196 1.00 98.44 279 THR A N 1
ATOM 2166 C CA . THR A 1 279 ? 1.170 -6.988 -6.067 1.00 98.44 279 THR A CA 1
ATOM 2167 C C . THR A 1 279 ? 0.996 -5.586 -5.488 1.00 98.44 279 THR A C 1
ATOM 2169 O O . THR A 1 279 ? 0.056 -4.874 -5.826 1.00 98.44 279 THR A O 1
ATOM 2172 N N . ALA A 1 280 ? 1.903 -5.181 -4.606 1.00 98.56 280 ALA A N 1
ATOM 2173 C CA . ALA A 1 280 ? 2.046 -3.808 -4.159 1.00 98.56 280 ALA A CA 1
ATOM 2174 C C . ALA A 1 280 ? 3.460 -3.294 -4.354 1.00 98.56 280 ALA A C 1
ATOM 2176 O O . ALA A 1 280 ? 4.427 -4.008 -4.086 1.00 98.56 280 ALA A O 1
ATOM 2177 N N . ILE A 1 281 ? 3.549 -2.029 -4.755 1.00 98.69 281 ILE A N 1
ATOM 2178 C CA . ILE A 1 281 ? 4.785 -1.251 -4.735 1.00 98.69 281 ILE A CA 1
ATOM 2179 C C . ILE A 1 281 ? 4.646 -0.235 -3.606 1.00 98.69 281 ILE A C 1
ATOM 2181 O O . ILE A 1 281 ? 3.858 0.704 -3.697 1.00 98.69 281 ILE A O 1
ATOM 2185 N N . ILE A 1 282 ? 5.372 -0.468 -2.518 1.00 98.56 282 ILE A N 1
ATOM 2186 C CA . ILE A 1 282 ? 5.256 0.259 -1.257 1.00 98.56 282 ILE A CA 1
ATOM 2187 C C . ILE A 1 282 ? 6.421 1.243 -1.136 1.00 98.56 282 ILE A C 1
ATOM 2189 O O . ILE A 1 282 ? 7.591 0.874 -1.271 1.00 98.56 282 ILE A O 1
ATOM 2193 N N . LEU A 1 283 ? 6.075 2.493 -0.853 1.00 97.88 283 LEU A N 1
ATOM 2194 C CA . LEU A 1 283 ? 6.960 3.623 -0.639 1.00 97.88 283 LEU A CA 1
ATOM 2195 C C . LEU A 1 283 ? 6.877 4.056 0.821 1.00 97.88 283 LEU A C 1
ATOM 2197 O O . LEU A 1 283 ? 5.823 4.011 1.460 1.00 97.88 283 LEU A O 1
ATOM 2201 N N . ARG A 1 284 ? 8.012 4.496 1.348 1.00 97.38 284 ARG A N 1
ATOM 2202 C CA . ARG A 1 284 ? 8.153 4.958 2.725 1.00 97.38 284 ARG A CA 1
ATOM 2203 C C . ARG A 1 284 ? 9.010 6.214 2.752 1.00 97.38 284 ARG A C 1
ATOM 2205 O O . ARG A 1 284 ? 9.780 6.445 1.826 1.00 97.38 284 ARG A O 1
ATOM 2212 N N . GLY A 1 285 ? 8.890 7.024 3.796 1.00 96.19 285 GLY A N 1
ATOM 2213 C CA . GLY A 1 285 ? 9.801 8.149 4.002 1.00 96.19 285 GLY A CA 1
ATOM 2214 C C . GLY A 1 285 ? 11.153 7.669 4.519 1.00 96.19 285 GLY A C 1
ATOM 2215 O O . GLY A 1 285 ? 11.219 6.665 5.238 1.00 96.19 285 GLY A O 1
ATOM 2216 N N . VAL A 1 286 ? 12.211 8.411 4.186 1.00 95.25 286 VAL A N 1
ATOM 2217 C CA . VAL A 1 286 ? 13.587 8.124 4.616 1.00 95.25 286 VAL A CA 1
ATOM 2218 C C . VAL A 1 286 ? 13.650 7.898 6.133 1.00 95.25 286 VAL A C 1
ATOM 2220 O O . VAL A 1 286 ? 13.022 8.615 6.922 1.00 95.25 286 VAL A O 1
ATOM 2223 N N . SER A 1 287 ? 14.404 6.880 6.554 1.00 92.31 287 SER A N 1
ATOM 2224 C CA . SER A 1 287 ? 14.510 6.502 7.967 1.00 92.31 287 SER A CA 1
ATOM 2225 C C . SER A 1 287 ? 15.140 7.608 8.833 1.00 92.31 287 SER A C 1
ATOM 2227 O O . SER A 1 287 ? 15.983 8.375 8.349 1.00 92.31 287 SER A O 1
ATOM 2229 N N . PRO A 1 288 ? 14.825 7.677 10.143 1.00 89.50 288 PRO A N 1
ATOM 2230 C CA . PRO A 1 288 ? 15.420 8.676 11.034 1.00 89.50 288 PRO A CA 1
ATOM 2231 C C . PRO A 1 288 ? 16.955 8.616 11.074 1.00 89.50 288 PRO A C 1
ATOM 2233 O O . PRO A 1 288 ? 17.619 9.647 11.187 1.00 89.50 288 PRO A O 1
ATOM 2236 N N . MET A 1 289 ? 17.533 7.417 10.940 1.00 87.50 289 MET A N 1
ATOM 2237 C CA . MET A 1 289 ? 18.986 7.224 10.904 1.00 87.50 289 MET A CA 1
ATOM 2238 C C . MET A 1 289 ? 19.625 7.755 9.627 1.00 87.50 289 MET A C 1
ATOM 2240 O O . MET A 1 289 ? 20.675 8.394 9.698 1.00 87.50 289 MET A O 1
ATOM 2244 N N . ALA A 1 290 ? 18.982 7.561 8.476 1.00 88.19 290 ALA A N 1
ATOM 2245 C CA . ALA A 1 290 ? 19.456 8.136 7.225 1.00 88.19 290 ALA A CA 1
ATOM 2246 C C . ALA A 1 290 ? 19.381 9.674 7.247 1.00 88.19 290 ALA A C 1
ATOM 2248 O O . ALA A 1 290 ? 20.348 10.330 6.857 1.00 88.19 290 ALA A O 1
ATOM 2249 N N . LEU A 1 291 ? 18.304 10.251 7.800 1.00 88.12 291 LEU A N 1
ATOM 2250 C CA . LEU A 1 291 ? 18.175 11.703 7.993 1.00 88.12 291 LEU A CA 1
ATOM 2251 C C . LEU A 1 291 ? 19.258 12.269 8.926 1.00 88.12 291 LEU A C 1
ATOM 2253 O O . LEU A 1 291 ? 19.828 13.329 8.658 1.00 88.12 291 LEU A O 1
ATOM 2257 N N . LEU A 1 292 ? 19.565 11.568 10.024 1.00 87.12 292 LEU A N 1
ATOM 2258 C CA . LEU A 1 292 ? 20.622 11.976 10.952 1.00 87.12 292 LEU A CA 1
ATOM 2259 C C . LEU A 1 292 ? 22.000 11.935 10.284 1.00 87.12 292 LEU A C 1
ATOM 2261 O O . LEU A 1 292 ? 22.756 12.903 10.383 1.00 87.12 292 LEU A O 1
ATOM 2265 N N . ALA A 1 293 ? 22.314 10.838 9.590 1.00 87.31 293 ALA A N 1
ATOM 2266 C CA . ALA A 1 293 ? 23.576 10.682 8.877 1.00 87.31 293 ALA A CA 1
ATOM 2267 C C . ALA A 1 293 ? 23.766 11.781 7.822 1.00 87.31 293 ALA A C 1
ATOM 2269 O O . ALA A 1 293 ? 24.861 12.328 7.693 1.00 87.31 293 ALA A O 1
ATOM 2270 N N . ASP A 1 294 ? 22.699 12.151 7.113 1.00 85.81 294 ASP A N 1
ATOM 2271 C CA . ASP A 1 294 ? 22.739 13.218 6.119 1.00 85.81 294 ASP A CA 1
ATOM 2272 C C . ASP A 1 294 ? 23.021 14.594 6.729 1.00 85.81 294 ASP A C 1
ATOM 2274 O O . ASP A 1 294 ? 23.947 15.293 6.305 1.00 85.81 294 ASP A O 1
ATOM 2278 N N . ARG A 1 295 ? 22.331 14.924 7.827 1.00 86.06 295 ARG A N 1
ATOM 2279 C CA . ARG A 1 295 ? 22.583 16.149 8.596 1.00 86.06 295 ARG A CA 1
ATOM 2280 C C . ARG A 1 295 ? 24.017 16.218 9.128 1.00 86.06 295 ARG A C 1
ATOM 2282 O O . ARG A 1 295 ? 24.605 17.296 9.175 1.00 86.06 295 ARG A O 1
ATOM 2289 N N . MET A 1 296 ? 24.589 15.088 9.547 1.00 87.31 296 MET A N 1
ATOM 2290 C CA . MET A 1 296 ? 25.974 15.025 10.030 1.00 87.31 296 MET A CA 1
ATOM 2291 C C . MET A 1 296 ? 27.003 15.248 8.916 1.00 87.31 296 MET A C 1
ATOM 2293 O O . MET A 1 296 ? 28.055 15.821 9.195 1.00 87.31 296 MET A O 1
ATOM 2297 N N . ARG A 1 297 ? 26.717 14.825 7.676 1.00 86.00 297 ARG A N 1
ATOM 2298 C CA . ARG A 1 297 ? 27.577 15.109 6.514 1.00 86.00 297 ARG A CA 1
ATOM 2299 C C . ARG A 1 297 ? 27.571 16.597 6.164 1.00 86.00 297 ARG A C 1
ATOM 2301 O O . ARG A 1 297 ? 28.640 17.171 6.012 1.00 86.00 297 ARG A O 1
ATOM 2308 N N . HIS A 1 298 ? 26.395 17.224 6.153 1.00 77.00 298 HIS A N 1
ATOM 2309 C CA . HIS A 1 298 ? 26.230 18.642 5.805 1.00 77.00 298 HIS A CA 1
ATOM 2310 C C . HIS A 1 298 ? 26.811 19.613 6.846 1.00 77.00 298 HIS A C 1
ATOM 2312 O O . HIS A 1 298 ? 27.097 20.756 6.524 1.00 77.00 298 HIS A O 1
ATOM 2318 N N . LYS A 1 299 ? 27.000 19.185 8.102 1.00 72.00 299 LYS A N 1
ATOM 2319 C CA . LYS A 1 299 ? 27.681 19.993 9.134 1.00 72.00 299 LYS A CA 1
ATOM 2320 C C . LYS A 1 299 ? 29.212 19.967 9.043 1.00 72.00 299 LYS A C 1
ATOM 2322 O O . LYS A 1 299 ? 29.858 20.713 9.772 1.00 72.00 299 LYS A O 1
ATOM 2327 N N . LYS A 1 300 ? 29.792 19.056 8.253 1.00 63.28 300 LYS A N 1
ATOM 2328 C CA . LYS A 1 300 ? 31.251 18.880 8.117 1.00 63.28 300 LYS A CA 1
ATOM 2329 C C . LYS A 1 300 ? 31.836 19.577 6.881 1.00 63.28 300 LYS A C 1
ATOM 2331 O O . LYS A 1 300 ? 33.052 19.557 6.721 1.00 63.28 300 LYS A O 1
ATOM 2336 N N . THR A 1 301 ? 30.982 20.143 6.036 1.00 52.38 301 THR A N 1
ATOM 2337 C CA . THR A 1 301 ? 31.306 20.969 4.863 1.00 52.38 301 THR A CA 1
ATOM 2338 C C . THR A 1 301 ? 31.039 22.426 5.181 1.00 52.38 301 THR A C 1
ATOM 2340 O O . THR A 1 301 ? 31.887 23.263 4.819 1.00 52.38 301 THR A O 1
#

InterPro domains:
  IPR032870 Alpha-ketoglutarate-dependent dioxygenase alkB homologue 7-like [PTHR21052] (30-288)
  IPR037151 Alpha-ketoglutarate-dependent dioxygenase AlkB-like superfamily [G3DSA:2.60.120.590] (58-290)

pLDDT: mean 87.35, std 18.59, range [29.62, 98.88]

Sequence (301 aa):
MRALPRLLLSTQHRGPAAATATATATAATGASPLSLLSMRGAPSCVQPPAEDAIGKDVKATPANWVTAYVLPEVITEREERALLGFSAPWFERLSFNDGHVDGLIHHYKEFYRSYAAITHAAETGDATGLNMPRANLDVELPLVSAALTRVRDLAQAYLPRIPIDDRLHFLRLAGSGFIRGHVDESRNSTGIVGGLCLDAGRVMTLTHRDYPGERVEMMLAPRCFYVLIGRARYDWEHSVDWVGDDDEHIRRVRKSLVVEGTPIVFDGAPTPYRRFDRTAIILRGVSPMALLADRMRHKKT

Foldseek 3Di:
DDDDDDDDDDDDDDDDDDDPDPPPPPQPPFDADPALKDQPQPPQADADDLVVFFPDALVPDDLRYQNKGKAPQLADPLLLVLQCQQCVQVQVPDAFDQADPVRFKGRKDKDKAFQVQLLCCLVPVDQPRPPPPGTPSPGNSVSPNVSSVSQLVVQCRSHVPFHWDRIKMKMKHFLLMKGHWDAPDQQAFDFKKKKAKHDFKWKKWKDAPVRPSGIMIGIRHHRMMMMGGRCRRGGITIMIPDDDPDPSNVCSSVVNDRQFQPFDDDNNHTHSTGRGIMMMTIIGTGGPVVVVVVVVVVVVD

Radius of gyration: 24.7 Å; chains: 1; bounding box: 54×103×60 Å